Protein AF-A0A1Q7ARE3-F1 (afdb_monomer_lite)

Radius of gyration: 32.16 Å; chains: 1; bounding box: 73×58×88 Å

Secondary structure (DSSP, 8-state):
-GGGSSHHHHHHHHHHHHHHHHHHHHHTTSS-HHHHHHHHHH--GGGS-HHHHHHHHHHHT-THHHHHHHHHHHH-TTTGGGTTTT--HHHHHHHHHHHHHHHHHHHHHHHHHHHHHHHHHHHHHTTT-EEEEEETTEEEEEEETTT-SSS----PPPPPPPPPGGGS-------PPP--------------------------

Foldseek 3Di:
DCVLPDLLVLLLLLLVLQLVVLCVCCVVVNDPPVLSCLLNVCSDSVNDDSVVLVVVCVVVVASVVVVLVVSLVSSDDVNSCSGCPPHDSCVSNVSSVVVSVVVVVVVVVVVVVVVVVVLQVVLVVFVPPKDFQDDPNDTDDIDTPSPNDPDDDDDDDDDDDDDDPVPPDDDDDDDDDDDDDDDDDDDDDDDDDDDDDDDDDDDD

Sequence (204 aa):
MRDLVSDEAWLAALLTVEATLARVQADAGLIPASSADAIAGICRPERYDIAALGAAAAESGNPVIPLVVALRDAVGPAVAPDVHSGATSQDVLDSAAMLIAGRAVDALLGDLDGAIAAAAGLARTHRDTPMAGRTLLQRAVPVTFGRAGPPGPVRGRARPHRPDPAVAHRAHPDRRPGRRARHGVRRDREGGPRRDPARADRTR

Structure (mmCIF, N/CA/C/O backbone):
data_AF-A0A1Q7ARE3-F1
#
_entry.id   AF-A0A1Q7ARE3-F1
#
loop_
_atom_site.group_PDB
_atom_site.id
_atom_site.type_symbol
_atom_site.label_atom_id
_atom_site.label_alt_id
_atom_site.label_comp_id
_atom_site.label_asym_id
_atom_site.label_entity_id
_atom_site.label_seq_id
_atom_site.pdbx_PDB_ins_code
_atom_site.Cartn_x
_atom_site.Cartn_y
_atom_site.Cartn_z
_atom_site.occupancy
_atom_site.B_iso_or_equiv
_atom_site.auth_seq_id
_atom_site.auth_comp_id
_atom_site.auth_asym_id
_atom_site.auth_atom_id
_atom_site.pdbx_PDB_model_num
ATOM 1 N N . MET A 1 1 ? -1.279 -4.604 11.260 1.00 92.69 1 MET A N 1
ATOM 2 C CA . MET A 1 1 ? -1.033 -3.160 11.032 1.00 92.69 1 MET A CA 1
ATOM 3 C C . MET A 1 1 ? 0.387 -2.888 10.560 1.00 92.69 1 MET A C 1
ATOM 5 O O . MET A 1 1 ? 0.514 -2.408 9.449 1.00 92.69 1 MET A O 1
ATOM 9 N N . ARG A 1 2 ? 1.430 -3.214 11.345 1.00 94.44 2 ARG A N 1
ATOM 10 C CA . ARG A 1 2 ? 2.842 -2.970 10.974 1.00 94.44 2 ARG A CA 1
ATOM 11 C C . ARG A 1 2 ? 3.182 -3.455 9.560 1.00 94.44 2 ARG A C 1
ATOM 13 O O . ARG A 1 2 ? 3.612 -2.651 8.751 1.00 94.44 2 ARG A O 1
ATOM 20 N N . ASP A 1 3 ? 2.850 -4.702 9.244 1.00 96.44 3 ASP A N 1
ATOM 21 C CA . ASP A 1 3 ? 3.147 -5.305 7.935 1.00 96.44 3 ASP A CA 1
ATOM 22 C C . ASP A 1 3 ? 2.389 -4.656 6.763 1.00 96.44 3 ASP A C 1
ATOM 24 O O . ASP A 1 3 ? 2.803 -4.769 5.619 1.00 96.44 3 ASP A O 1
ATOM 28 N N . LEU A 1 4 ? 1.269 -3.964 7.016 1.00 96.62 4 LEU A N 1
ATOM 29 C CA . LEU A 1 4 ? 0.484 -3.302 5.960 1.00 96.62 4 LEU A CA 1
ATOM 30 C C . LEU A 1 4 ? 1.086 -1.963 5.528 1.00 96.62 4 LEU A C 1
ATOM 32 O O . LEU A 1 4 ? 0.732 -1.456 4.463 1.00 96.62 4 LEU A O 1
ATOM 36 N N . VAL A 1 5 ? 1.943 -1.395 6.375 1.00 97.38 5 VAL A N 1
ATOM 37 C CA . VAL A 1 5 ? 2.562 -0.076 6.213 1.00 97.38 5 VAL A CA 1
ATOM 38 C C . VAL A 1 5 ? 4.090 -0.154 6.294 1.00 97.38 5 VAL A C 1
ATOM 40 O O . VAL A 1 5 ? 4.733 0.878 6.468 1.00 97.38 5 VAL A O 1
ATOM 43 N N . SER A 1 6 ? 4.661 -1.361 6.222 1.00 97.50 6 SER A N 1
ATOM 44 C CA . SER A 1 6 ? 6.110 -1.567 6.240 1.00 97.50 6 SER A CA 1
ATOM 45 C C . SER A 1 6 ? 6.752 -1.086 4.942 1.00 97.50 6 SER A C 1
ATOM 47 O O . SER A 1 6 ? 6.062 -0.840 3.946 1.00 97.50 6 SER A O 1
ATOM 49 N N . ASP A 1 7 ? 8.077 -0.986 4.934 1.00 96.56 7 ASP A N 1
ATOM 50 C CA . ASP A 1 7 ? 8.827 -0.609 3.739 1.00 96.56 7 ASP A CA 1
ATOM 51 C C . ASP A 1 7 ? 8.542 -1.594 2.593 1.00 96.56 7 ASP A C 1
ATOM 53 O O . ASP A 1 7 ? 8.327 -1.177 1.456 1.00 96.56 7 ASP A O 1
ATOM 57 N N . GLU A 1 8 ? 8.439 -2.897 2.874 1.00 97.12 8 GLU A N 1
ATOM 58 C CA . GLU A 1 8 ? 8.092 -3.913 1.873 1.00 97.12 8 GLU A CA 1
ATOM 59 C C . GLU A 1 8 ? 6.698 -3.674 1.284 1.00 97.12 8 GLU A C 1
ATOM 61 O O . GLU A 1 8 ? 6.498 -3.817 0.075 1.00 97.12 8 GLU A O 1
ATOM 66 N N . ALA A 1 9 ? 5.735 -3.262 2.114 1.00 97.94 9 ALA A N 1
ATOM 67 C CA . ALA A 1 9 ? 4.398 -2.902 1.652 1.00 97.94 9 ALA A CA 1
ATOM 68 C C . ALA A 1 9 ? 4.410 -1.635 0.782 1.00 97.94 9 ALA A C 1
ATOM 70 O O . ALA A 1 9 ? 3.627 -1.547 -0.172 1.00 97.94 9 ALA A O 1
ATOM 71 N N . TRP A 1 10 ? 5.299 -0.682 1.078 1.00 98.06 10 TRP A N 1
ATOM 72 C CA . TRP A 1 10 ? 5.551 0.491 0.241 1.00 98.06 10 TRP A CA 1
ATOM 73 C C . TRP A 1 10 ? 6.168 0.117 -1.098 1.00 98.06 10 TRP A C 1
ATOM 75 O O . TRP A 1 10 ? 5.613 0.482 -2.133 1.00 98.06 10 TRP A O 1
ATOM 85 N N . LEU A 1 11 ? 7.249 -0.660 -1.105 1.00 98.25 11 LEU A N 1
ATOM 86 C CA . LEU A 1 11 ? 7.888 -1.131 -2.332 1.00 98.25 11 LEU A CA 1
ATOM 87 C C . LEU A 1 11 ? 6.895 -1.900 -3.212 1.00 98.25 11 LEU A C 1
ATOM 89 O O . LEU A 1 11 ? 6.770 -1.612 -4.401 1.00 98.25 11 LEU A O 1
ATOM 93 N N . ALA A 1 12 ? 6.126 -2.822 -2.630 1.00 98.38 12 ALA A N 1
ATOM 94 C CA . ALA A 1 12 ? 5.095 -3.558 -3.353 1.00 98.38 12 ALA A CA 1
ATOM 95 C C . ALA A 1 12 ? 4.017 -2.635 -3.942 1.00 98.38 12 ALA A C 1
ATOM 97 O O . ALA A 1 12 ? 3.583 -2.844 -5.076 1.00 98.38 12 ALA A O 1
ATOM 98 N N . ALA A 1 13 ? 3.593 -1.601 -3.209 1.00 98.69 13 ALA A N 1
ATOM 99 C CA . ALA A 1 13 ? 2.617 -0.633 -3.701 1.00 98.69 13 ALA A CA 1
ATOM 100 C C . ALA A 1 13 ? 3.179 0.224 -4.847 1.00 98.69 13 ALA A C 1
ATOM 102 O O . ALA A 1 13 ? 2.505 0.371 -5.864 1.00 98.69 13 ALA A O 1
ATOM 103 N N . LEU A 1 14 ? 4.411 0.723 -4.728 1.00 98.69 14 LEU A N 1
ATOM 104 C CA . LEU A 1 14 ? 5.090 1.489 -5.780 1.00 98.69 14 LEU A CA 1
ATOM 105 C C . LEU A 1 14 ? 5.229 0.663 -7.068 1.00 98.69 14 LEU A C 1
ATOM 107 O O . LEU A 1 14 ? 4.827 1.108 -8.141 1.00 98.69 14 LEU A O 1
ATOM 111 N N . LEU A 1 15 ? 5.704 -0.581 -6.953 1.00 98.81 15 LEU A N 1
ATOM 112 C CA . LEU A 1 15 ? 5.818 -1.517 -8.076 1.00 98.81 15 LEU A CA 1
ATOM 113 C C . LEU A 1 15 ? 4.457 -1.858 -8.698 1.00 98.81 15 LEU A C 1
ATOM 115 O O . LEU A 1 15 ? 4.344 -1.973 -9.918 1.00 98.81 15 LEU A O 1
ATOM 119 N N . THR A 1 16 ? 3.415 -1.995 -7.871 1.00 98.81 16 THR A N 1
ATOM 120 C CA . THR A 1 16 ? 2.039 -2.209 -8.345 1.00 98.81 16 THR A CA 1
ATOM 121 C C . THR A 1 16 ? 1.571 -1.036 -9.198 1.00 98.81 16 THR A C 1
ATOM 123 O O . THR A 1 16 ? 0.966 -1.254 -10.249 1.00 98.81 16 THR A O 1
ATOM 126 N N . VAL A 1 17 ? 1.855 0.198 -8.774 1.00 98.81 17 VAL A N 1
ATOM 127 C CA . VAL A 1 17 ? 1.485 1.402 -9.524 1.00 98.81 17 VAL A CA 1
ATOM 128 C C . VAL A 1 17 ? 2.232 1.464 -10.854 1.00 98.81 17 VAL A C 1
ATOM 130 O O . VAL A 1 17 ? 1.577 1.614 -11.878 1.00 98.81 17 VAL A O 1
ATOM 133 N N . GLU A 1 18 ? 3.549 1.257 -10.874 1.00 98.81 18 GLU A N 1
ATOM 134 C CA . GLU A 1 18 ? 4.350 1.252 -12.113 1.00 98.81 18 GLU A CA 1
ATOM 135 C C . GLU A 1 18 ? 3.879 0.182 -13.111 1.00 98.81 18 GLU A C 1
ATOM 137 O O . GLU A 1 18 ? 3.656 0.462 -14.290 1.00 98.81 18 GLU A O 1
ATOM 142 N N . ALA A 1 19 ? 3.635 -1.046 -12.638 1.00 98.81 19 ALA A N 1
ATOM 143 C CA . ALA A 1 19 ? 3.116 -2.121 -13.483 1.00 98.81 19 ALA A CA 1
ATOM 144 C C . ALA A 1 19 ? 1.714 -1.807 -14.028 1.00 98.81 19 ALA A C 1
ATOM 146 O O . ALA A 1 19 ? 1.398 -2.126 -15.175 1.00 98.81 19 ALA A O 1
ATOM 147 N N . THR A 1 20 ? 0.857 -1.200 -13.205 1.00 98.69 20 THR A N 1
ATOM 148 C CA . THR A 1 20 ? -0.510 -0.834 -13.601 1.00 98.69 20 THR A CA 1
ATOM 149 C C . THR A 1 20 ? -0.506 0.331 -14.581 1.00 98.69 20 THR A C 1
ATOM 151 O O . THR A 1 20 ? -1.242 0.289 -15.564 1.00 98.69 20 THR A O 1
ATOM 154 N N . LEU A 1 21 ? 0.352 1.330 -14.365 1.00 98.69 21 LEU A N 1
ATOM 155 C CA . LEU A 1 21 ? 0.547 2.453 -15.273 1.00 98.69 21 LEU A CA 1
ATOM 156 C C . LEU A 1 21 ? 0.940 1.953 -16.665 1.00 98.69 21 LEU A C 1
ATOM 158 O O . LEU A 1 21 ? 0.263 2.288 -17.634 1.00 98.69 21 LEU A O 1
ATOM 162 N N . ALA A 1 22 ? 1.956 1.091 -16.757 1.00 98.75 22 ALA A N 1
ATOM 163 C CA . ALA A 1 22 ? 2.405 0.535 -18.030 1.00 98.75 22 ALA A CA 1
ATOM 164 C C . ALA A 1 22 ? 1.286 -0.238 -18.755 1.00 98.75 22 ALA A C 1
ATOM 166 O O . ALA A 1 22 ? 1.069 -0.051 -19.951 1.00 98.75 22 ALA A O 1
ATOM 167 N N . ARG A 1 23 ? 0.514 -1.058 -18.029 1.00 98.75 23 ARG A N 1
ATOM 168 C CA . ARG A 1 23 ? -0.635 -1.792 -18.594 1.00 98.75 23 ARG A CA 1
ATOM 169 C C . ARG A 1 23 ? -1.709 -0.855 -19.142 1.00 98.75 23 ARG A C 1
ATOM 171 O O . ARG A 1 23 ? -2.110 -1.001 -20.289 1.00 98.75 23 ARG A O 1
ATOM 178 N N . VAL A 1 24 ? -2.124 0.141 -18.360 1.00 98.50 24 VAL A N 1
ATOM 179 C CA . VAL A 1 24 ? -3.146 1.114 -18.783 1.00 98.50 24 VAL A CA 1
ATOM 180 C C . VAL A 1 24 ? -2.657 1.953 -19.967 1.00 98.50 24 VAL A C 1
ATOM 182 O O . VAL A 1 24 ? -3.437 2.288 -20.856 1.00 98.50 24 VAL A O 1
ATOM 185 N N . GLN A 1 25 ? -1.365 2.274 -20.023 1.00 98.62 25 GLN A N 1
ATOM 186 C CA . GLN A 1 25 ? -0.770 2.963 -21.165 1.00 98.62 25 GLN A CA 1
ATOM 187 C C . GLN A 1 25 ? -0.754 2.099 -22.426 1.00 98.62 25 GLN A C 1
ATOM 189 O O . GLN A 1 25 ? -1.036 2.620 -23.504 1.00 98.62 25 GLN A O 1
ATOM 194 N N . ALA A 1 26 ? -0.475 0.800 -22.310 1.00 98.62 26 ALA A N 1
ATOM 195 C CA . ALA A 1 26 ? -0.585 -0.127 -23.433 1.00 98.62 26 ALA A CA 1
ATOM 196 C C . ALA A 1 26 ? -2.035 -0.274 -23.914 1.00 98.62 26 ALA A C 1
ATOM 198 O O . ALA A 1 26 ? -2.281 -0.187 -25.117 1.00 98.62 26 ALA A O 1
ATOM 199 N N . ASP A 1 27 ? -2.999 -0.391 -22.996 1.00 98.50 27 ASP A N 1
ATOM 200 C CA . ASP A 1 27 ? -4.432 -0.431 -23.325 1.00 98.50 27 ASP A CA 1
ATOM 201 C C . ASP A 1 27 ? -4.887 0.848 -24.049 1.00 98.50 27 ASP A C 1
ATOM 203 O O . ASP A 1 27 ? -5.730 0.808 -24.947 1.00 98.50 27 ASP A O 1
ATOM 207 N N . ALA A 1 28 ? -4.296 1.992 -23.694 1.00 98.31 28 ALA A N 1
ATOM 208 C CA . ALA A 1 28 ? -4.522 3.276 -24.350 1.00 98.31 28 ALA A CA 1
ATOM 209 C C . ALA A 1 28 ? -3.716 3.470 -25.655 1.00 98.31 28 ALA A C 1
ATOM 211 O O . ALA A 1 28 ? -3.861 4.505 -26.308 1.00 98.31 28 ALA A O 1
ATOM 212 N N . GLY A 1 29 ? -2.866 2.512 -26.043 1.00 98.06 29 GLY A N 1
ATOM 213 C CA . GLY A 1 29 ? -2.020 2.580 -27.239 1.00 98.06 29 GLY A CA 1
ATOM 214 C C . GLY A 1 29 ? -0.847 3.564 -27.145 1.00 98.06 29 GLY A C 1
ATOM 215 O O . GLY A 1 29 ? -0.338 3.998 -28.177 1.00 98.06 29 GLY A O 1
ATOM 216 N N . LEU A 1 30 ? -0.437 3.947 -25.931 1.00 98.25 30 LEU A N 1
ATOM 217 C CA . LEU A 1 30 ? 0.650 4.900 -25.678 1.00 98.25 30 LEU A CA 1
ATOM 218 C C . LEU A 1 30 ? 2.033 4.240 -25.652 1.00 98.25 30 LEU A C 1
ATOM 220 O O . LEU A 1 30 ? 3.007 4.871 -26.053 1.00 98.25 30 LEU A O 1
ATOM 224 N N . ILE A 1 31 ? 2.110 2.984 -25.206 1.00 98.38 31 ILE A N 1
ATOM 225 C CA . ILE A 1 31 ? 3.322 2.154 -25.254 1.00 98.38 31 ILE A CA 1
ATOM 226 C C . ILE A 1 31 ? 2.994 0.787 -25.877 1.00 98.38 31 ILE A C 1
ATOM 228 O O . ILE A 1 31 ? 1.830 0.375 -25.865 1.00 98.38 31 ILE A O 1
ATOM 232 N N . PRO A 1 32 ? 3.976 0.048 -26.417 1.00 98.50 32 PRO A N 1
ATOM 233 C CA . PRO A 1 32 ? 3.750 -1.311 -26.903 1.00 98.50 32 PRO A CA 1
ATOM 234 C C . PRO A 1 32 ? 3.284 -2.259 -25.786 1.00 98.50 32 PRO A C 1
ATOM 236 O O . PRO A 1 32 ? 3.818 -2.231 -24.677 1.00 98.50 32 PRO A O 1
ATOM 239 N N . ALA A 1 33 ? 2.367 -3.182 -26.096 1.00 98.56 33 ALA A N 1
ATOM 240 C CA . ALA A 1 33 ? 1.938 -4.220 -25.148 1.00 98.56 33 ALA A CA 1
ATOM 241 C C . ALA A 1 33 ? 3.117 -5.066 -24.630 1.00 98.56 33 ALA A C 1
ATOM 243 O O . ALA A 1 33 ? 3.197 -5.361 -23.442 1.00 98.56 33 ALA A O 1
ATOM 244 N N . SER A 1 34 ? 4.098 -5.356 -25.493 1.00 98.44 34 SER A N 1
ATOM 245 C CA . SER A 1 34 ? 5.327 -6.057 -25.104 1.00 98.44 34 SER A CA 1
ATOM 246 C C . SER A 1 34 ? 6.164 -5.289 -24.076 1.00 98.44 34 SER A C 1
ATOM 248 O O . SER A 1 34 ? 6.804 -5.910 -23.229 1.00 98.44 34 SER A O 1
ATOM 250 N N . SER A 1 35 ? 6.166 -3.952 -24.134 1.00 98.56 35 SER A N 1
ATOM 251 C CA . SER A 1 35 ? 6.837 -3.114 -23.137 1.00 98.56 35 SER A CA 1
ATOM 252 C C . SER A 1 35 ? 6.109 -3.192 -21.799 1.00 98.56 35 SER A C 1
ATOM 254 O O . SER A 1 35 ? 6.748 -3.403 -20.770 1.00 98.56 35 SER A O 1
ATOM 256 N N . ALA A 1 36 ? 4.775 -3.108 -21.804 1.00 98.69 36 ALA A N 1
ATOM 257 C CA . ALA A 1 36 ? 3.975 -3.258 -20.590 1.00 98.69 36 ALA A CA 1
ATOM 258 C C . ALA A 1 36 ? 4.158 -4.633 -19.931 1.00 98.69 36 ALA A C 1
ATOM 260 O O . ALA A 1 36 ? 4.327 -4.705 -18.713 1.00 98.69 36 ALA A O 1
ATOM 261 N N . ASP A 1 37 ? 4.192 -5.709 -20.721 1.00 98.62 37 ASP A N 1
ATOM 262 C CA . ASP A 1 37 ? 4.447 -7.065 -20.228 1.00 98.62 37 ASP A CA 1
ATOM 263 C C . ASP A 1 37 ? 5.845 -7.194 -19.610 1.00 98.62 37 ASP A C 1
ATOM 265 O O . ASP A 1 37 ? 5.996 -7.772 -18.529 1.00 98.62 37 ASP A O 1
ATOM 269 N N . ALA A 1 38 ? 6.867 -6.619 -20.253 1.00 98.56 38 ALA A N 1
ATOM 270 C CA . ALA A 1 38 ? 8.233 -6.620 -19.739 1.00 98.56 38 ALA A CA 1
ATOM 271 C C . ALA A 1 38 ? 8.345 -5.856 -18.409 1.00 98.56 38 ALA A C 1
ATOM 273 O O . ALA A 1 38 ? 8.904 -6.389 -17.449 1.00 98.56 38 ALA A O 1
ATOM 274 N N . ILE A 1 39 ? 7.765 -4.652 -18.327 1.00 98.69 39 ILE A N 1
ATOM 275 C CA . ILE A 1 39 ? 7.746 -3.821 -17.112 1.00 98.69 39 ILE A CA 1
ATOM 276 C C . ILE A 1 39 ? 7.001 -4.546 -15.987 1.00 98.69 39 ILE A C 1
ATOM 278 O O . ILE A 1 39 ? 7.539 -4.748 -14.899 1.00 98.69 39 ILE A O 1
ATOM 282 N N . ALA A 1 40 ? 5.782 -5.019 -16.247 1.00 98.50 40 ALA A N 1
ATOM 283 C CA . ALA A 1 40 ? 5.001 -5.737 -15.247 1.00 98.50 40 ALA A CA 1
ATOM 284 C C . ALA A 1 40 ? 5.685 -7.038 -14.791 1.00 98.50 40 ALA A C 1
ATOM 286 O O . ALA A 1 40 ? 5.558 -7.431 -13.631 1.00 98.50 40 ALA A O 1
ATOM 287 N N . GLY A 1 41 ? 6.427 -7.703 -15.681 1.00 98.19 41 GLY A N 1
ATOM 288 C CA . GLY A 1 41 ? 7.173 -8.921 -15.381 1.00 98.19 41 GLY A CA 1
ATOM 289 C C . GLY A 1 41 ? 8.286 -8.723 -14.350 1.00 98.19 41 GLY A C 1
ATOM 290 O O . GLY A 1 41 ? 8.523 -9.632 -13.545 1.00 98.19 41 GLY A O 1
ATOM 291 N N . ILE A 1 42 ? 8.933 -7.552 -14.346 1.00 98.12 42 ILE A N 1
ATOM 292 C CA . ILE A 1 42 ? 10.016 -7.211 -13.412 1.00 98.12 42 ILE A CA 1
ATOM 293 C C . ILE A 1 42 ? 9.536 -6.507 -12.143 1.00 98.12 42 ILE A C 1
ATOM 295 O O . ILE A 1 42 ? 10.279 -6.518 -11.168 1.00 98.12 42 ILE A O 1
ATOM 299 N N . CYS A 1 43 ? 8.309 -5.977 -12.101 1.00 98.44 43 CYS A N 1
ATOM 300 C CA . CYS A 1 43 ? 7.719 -5.348 -10.914 1.00 98.44 43 CYS A CA 1
ATOM 301 C C . CYS A 1 43 ? 7.370 -6.364 -9.809 1.00 98.44 43 CYS A C 1
ATOM 303 O O . CYS A 1 43 ? 6.204 -6.595 -9.489 1.00 98.44 43 CYS A O 1
ATOM 305 N N . ARG A 1 44 ? 8.394 -6.990 -9.224 1.00 97.12 44 ARG A N 1
ATOM 306 C CA . ARG A 1 44 ? 8.298 -7.981 -8.146 1.00 97.12 44 ARG A CA 1
ATOM 307 C C . ARG A 1 44 ? 9.198 -7.550 -6.986 1.00 97.12 44 ARG A C 1
ATOM 309 O O . ARG A 1 44 ? 10.395 -7.392 -7.233 1.00 97.12 44 ARG A O 1
ATOM 316 N N . PRO A 1 45 ? 8.674 -7.354 -5.762 1.00 96.38 45 PRO A N 1
ATOM 317 C CA . PRO A 1 45 ? 9.457 -6.840 -4.635 1.00 96.38 45 PRO A CA 1
ATOM 318 C C . PRO A 1 45 ? 10.754 -7.611 -4.378 1.00 96.38 45 PRO A C 1
ATOM 320 O O . PRO A 1 45 ? 11.781 -7.007 -4.096 1.00 96.38 45 PRO A O 1
ATOM 323 N N . GLU A 1 46 ? 10.744 -8.931 -4.573 1.00 96.44 46 GLU A N 1
ATOM 324 C CA . GLU A 1 46 ? 11.876 -9.825 -4.298 1.00 96.44 46 GLU A CA 1
ATOM 325 C C . GLU A 1 46 ? 13.074 -9.601 -5.237 1.00 96.44 46 GLU A C 1
ATOM 327 O O . GLU A 1 46 ? 14.145 -10.163 -5.022 1.00 96.44 46 GLU A O 1
ATOM 332 N N . ARG A 1 47 ? 12.903 -8.810 -6.304 1.00 96.38 47 ARG A N 1
ATOM 333 C CA . ARG A 1 47 ? 13.969 -8.460 -7.256 1.00 96.38 47 ARG A CA 1
ATOM 334 C C . ARG A 1 47 ? 14.760 -7.222 -6.846 1.00 96.38 47 ARG A C 1
ATOM 336 O O . ARG A 1 47 ? 15.750 -6.916 -7.506 1.00 96.38 47 ARG A O 1
ATOM 343 N N . TYR A 1 48 ? 14.326 -6.510 -5.810 1.00 97.38 48 TYR A N 1
ATOM 344 C CA . TYR A 1 48 ? 14.900 -5.230 -5.420 1.00 97.38 48 TYR A CA 1
ATOM 345 C C . TYR A 1 48 ? 15.418 -5.285 -3.987 1.00 97.38 48 TYR A C 1
ATOM 347 O O . TYR A 1 48 ? 14.735 -5.753 -3.079 1.00 97.38 48 TYR A O 1
ATOM 355 N N . ASP A 1 49 ? 16.628 -4.767 -3.788 1.00 96.62 49 ASP A N 1
ATOM 356 C CA . ASP A 1 49 ? 17.172 -4.551 -2.453 1.00 96.62 49 ASP A CA 1
ATOM 357 C C . ASP A 1 49 ? 16.533 -3.295 -1.854 1.00 96.62 49 ASP A C 1
ATOM 359 O O . ASP A 1 49 ? 16.828 -2.161 -2.245 1.00 96.62 49 ASP A O 1
ATOM 363 N N . ILE A 1 50 ? 15.630 -3.514 -0.902 1.00 95.94 50 ILE A N 1
ATOM 364 C CA . ILE A 1 50 ? 14.890 -2.442 -0.252 1.00 95.94 50 ILE A CA 1
ATOM 365 C C . ILE A 1 50 ? 15.786 -1.517 0.574 1.00 95.94 50 ILE A C 1
ATOM 367 O O . ILE A 1 50 ? 15.533 -0.314 0.629 1.00 95.94 50 ILE A O 1
ATOM 371 N N . ALA A 1 51 ? 16.860 -2.043 1.168 1.00 95.56 51 ALA A N 1
ATOM 372 C CA . ALA A 1 51 ? 17.788 -1.246 1.956 1.00 95.56 51 ALA A CA 1
ATOM 373 C C . ALA A 1 51 ? 18.608 -0.327 1.044 1.00 95.56 51 ALA A C 1
ATOM 375 O O . ALA A 1 51 ? 18.759 0.861 1.338 1.00 95.56 51 ALA A O 1
ATOM 376 N N . ALA A 1 52 ? 19.072 -0.846 -0.097 1.00 95.75 52 ALA A N 1
ATOM 377 C CA . ALA A 1 52 ? 19.768 -0.046 -1.102 1.00 95.75 52 ALA A CA 1
ATOM 378 C C . ALA A 1 52 ? 18.861 1.045 -1.698 1.00 95.75 52 ALA A C 1
ATOM 380 O O . ALA A 1 52 ? 19.275 2.201 -1.809 1.00 95.75 52 ALA A O 1
ATOM 381 N N . LEU A 1 53 ? 17.607 0.708 -2.022 1.00 96.31 53 LEU A N 1
ATOM 382 C CA . LEU A 1 53 ? 16.619 1.687 -2.486 1.00 96.31 53 LEU A CA 1
ATOM 383 C C . LEU A 1 53 ? 1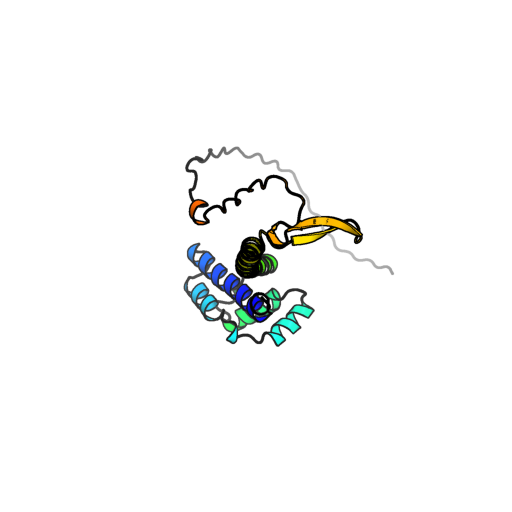6.336 2.757 -1.428 1.00 96.31 53 LEU A C 1
ATOM 385 O O . LEU A 1 53 ? 16.278 3.936 -1.766 1.00 96.31 53 LEU A O 1
ATOM 389 N N . GLY A 1 54 ? 16.199 2.369 -0.158 1.00 94.94 54 GLY A N 1
ATOM 390 C CA . GLY A 1 54 ? 15.985 3.296 0.954 1.00 94.94 54 GLY A CA 1
ATOM 391 C C . GLY A 1 54 ? 17.144 4.279 1.138 1.00 94.94 54 GLY A C 1
ATOM 392 O O . GLY A 1 54 ? 16.914 5.477 1.306 1.00 94.94 54 GLY A O 1
ATOM 393 N N . ALA A 1 55 ? 18.388 3.806 1.033 1.00 95.12 55 ALA A N 1
ATOM 394 C CA . ALA A 1 55 ? 19.568 4.667 1.090 1.00 95.12 55 ALA A CA 1
ATOM 395 C C . ALA A 1 55 ? 19.589 5.688 -0.063 1.00 95.12 55 ALA A C 1
ATOM 397 O O . ALA A 1 55 ? 19.746 6.884 0.176 1.00 95.12 55 ALA A O 1
ATOM 398 N N . ALA A 1 56 ? 19.335 5.248 -1.300 1.00 94.69 56 ALA A N 1
ATOM 399 C CA . ALA A 1 56 ? 19.275 6.138 -2.463 1.00 94.69 56 ALA A CA 1
ATOM 400 C C . ALA A 1 56 ? 18.065 7.099 -2.429 1.00 94.69 56 ALA A C 1
ATOM 402 O O . ALA A 1 56 ? 18.116 8.228 -2.931 1.00 94.69 56 ALA A O 1
ATOM 403 N N . ALA A 1 57 ? 16.959 6.680 -1.809 1.00 94.06 57 ALA A N 1
ATOM 404 C CA . ALA A 1 57 ? 15.788 7.524 -1.596 1.00 94.06 57 ALA A CA 1
ATOM 405 C C . ALA A 1 57 ? 16.095 8.687 -0.645 1.00 94.06 57 ALA A C 1
ATOM 407 O O . ALA A 1 57 ? 15.580 9.785 -0.847 1.00 94.06 57 ALA A O 1
ATOM 408 N N . ALA A 1 58 ? 16.950 8.474 0.360 1.00 92.31 58 ALA A N 1
ATOM 409 C CA . ALA A 1 58 ? 17.354 9.520 1.297 1.00 92.31 58 ALA A CA 1
ATOM 410 C C . ALA A 1 58 ? 18.150 10.644 0.612 1.00 92.31 58 ALA A C 1
ATOM 412 O O . ALA A 1 58 ? 17.988 11.809 0.966 1.00 92.31 58 ALA A O 1
ATOM 413 N N . GLU A 1 59 ? 18.960 10.315 -0.397 1.00 88.81 59 GLU A N 1
ATOM 414 C CA . GLU A 1 59 ? 19.732 11.297 -1.170 1.00 88.81 59 GLU A CA 1
ATOM 415 C C . GLU A 1 59 ? 18.846 12.152 -2.086 1.00 88.81 59 GLU A C 1
ATOM 417 O O . GLU A 1 59 ? 19.080 13.348 -2.255 1.00 88.81 59 GLU A O 1
ATOM 422 N N . SER A 1 60 ? 17.813 11.542 -2.671 1.00 86.81 60 SER A N 1
ATOM 423 C CA . SER A 1 60 ? 16.908 12.189 -3.631 1.00 86.81 60 SER A CA 1
ATOM 424 C C . SER A 1 60 ? 15.633 12.765 -3.000 1.00 86.81 60 SER A C 1
ATOM 426 O O . SER A 1 60 ? 14.878 13.475 -3.666 1.00 86.81 60 SER A O 1
ATOM 428 N N . GLY A 1 61 ? 15.371 12.463 -1.725 1.00 90.56 61 GLY A N 1
ATOM 429 C CA . GLY A 1 61 ? 14.148 12.833 -1.011 1.00 90.56 61 GLY A CA 1
ATOM 430 C C . GLY A 1 61 ? 12.884 12.126 -1.517 1.00 90.56 61 GLY A C 1
ATOM 431 O O . GLY A 1 61 ? 11.780 12.510 -1.132 1.00 90.56 61 GLY A O 1
ATOM 432 N N . ASN A 1 62 ? 13.015 11.127 -2.398 1.00 93.38 62 ASN A N 1
ATOM 433 C CA . ASN A 1 62 ? 11.890 10.434 -3.018 1.00 93.38 62 ASN A CA 1
ATOM 434 C C . ASN A 1 62 ? 12.282 9.006 -3.456 1.00 93.38 62 ASN A C 1
ATOM 436 O O . ASN A 1 62 ? 13.182 8.860 -4.282 1.00 93.38 62 ASN A O 1
ATOM 440 N N . PRO A 1 63 ? 11.583 7.949 -2.999 1.00 95.25 63 PRO A N 1
ATOM 441 C CA . PRO A 1 63 ? 11.935 6.566 -3.332 1.00 95.25 63 PRO A CA 1
ATOM 442 C C . PRO A 1 63 ? 11.651 6.165 -4.786 1.00 95.25 63 PRO A C 1
ATOM 444 O O . PRO A 1 63 ? 12.207 5.181 -5.267 1.00 95.25 63 PRO A O 1
ATOM 447 N N . VAL A 1 64 ? 10.817 6.911 -5.513 1.00 97.81 64 VAL A N 1
ATOM 448 C CA . VAL A 1 64 ? 10.459 6.601 -6.905 1.00 97.81 64 VAL A CA 1
ATOM 449 C C . VAL A 1 64 ? 11.630 6.849 -7.849 1.00 97.81 64 VAL A C 1
ATOM 451 O O . VAL A 1 64 ? 11.807 6.101 -8.800 1.00 97.81 64 VAL A O 1
ATOM 454 N N . ILE A 1 65 ? 12.469 7.854 -7.586 1.00 96.88 65 ILE A N 1
ATOM 455 C CA . ILE A 1 65 ? 13.617 8.172 -8.448 1.00 96.88 65 ILE A CA 1
ATOM 456 C C . ILE A 1 65 ? 14.590 6.982 -8.560 1.00 96.88 65 ILE A C 1
ATOM 458 O O . ILE A 1 65 ? 14.803 6.507 -9.679 1.00 96.88 65 ILE A O 1
ATOM 462 N N . PRO A 1 66 ? 15.158 6.450 -7.457 1.00 97.38 66 PRO A N 1
ATOM 463 C CA . PRO A 1 66 ? 16.040 5.288 -7.537 1.00 97.38 66 PRO A CA 1
ATOM 464 C C . PRO A 1 66 ? 15.306 4.021 -7.992 1.00 97.38 66 PRO A C 1
ATOM 466 O O . PRO A 1 66 ? 15.897 3.193 -8.684 1.00 97.38 66 PRO A O 1
ATOM 469 N N . LEU A 1 67 ? 14.011 3.883 -7.680 1.00 98.25 67 LEU A N 1
ATOM 470 C CA . LEU A 1 67 ? 13.206 2.769 -8.174 1.00 98.25 67 LEU A CA 1
ATOM 471 C C . LEU A 1 67 ? 13.103 2.777 -9.706 1.00 98.25 67 LEU A C 1
ATOM 473 O O . LEU A 1 67 ? 13.342 1.753 -10.334 1.00 98.25 67 LEU A O 1
ATOM 477 N N . VAL A 1 68 ? 12.802 3.922 -10.323 1.00 98.00 68 VAL A N 1
ATOM 478 C CA . VAL A 1 68 ? 12.690 4.057 -11.785 1.00 98.00 68 VAL A CA 1
ATOM 479 C C . VAL A 1 68 ? 14.020 3.773 -12.477 1.00 98.00 68 VAL A C 1
ATOM 481 O O . VAL A 1 68 ? 14.028 3.145 -13.536 1.00 98.00 68 VAL A O 1
ATOM 484 N N . VAL A 1 69 ? 15.146 4.177 -11.879 1.00 97.69 69 VAL A N 1
ATOM 485 C CA . VAL A 1 69 ? 16.482 3.794 -12.369 1.00 97.69 69 VAL A CA 1
ATOM 486 C C . VAL A 1 69 ? 16.629 2.270 -12.362 1.00 97.69 69 VAL A C 1
ATOM 488 O O . VAL A 1 69 ? 16.896 1.682 -13.409 1.00 97.69 69 VAL A O 1
ATOM 491 N N . ALA A 1 70 ? 16.338 1.615 -11.235 1.00 97.94 70 ALA A N 1
ATOM 492 C CA . ALA A 1 70 ? 16.417 0.159 -11.123 1.00 97.94 70 ALA A CA 1
ATOM 493 C C . ALA A 1 70 ? 15.462 -0.576 -12.087 1.00 97.94 70 ALA A C 1
ATOM 495 O O . ALA A 1 70 ? 15.808 -1.626 -12.630 1.00 97.94 70 ALA A O 1
ATOM 496 N N . LEU A 1 71 ? 14.262 -0.035 -12.328 1.00 98.50 71 LEU A N 1
ATOM 497 C CA . LEU A 1 71 ? 13.303 -0.575 -13.294 1.00 98.50 71 LEU A CA 1
ATOM 498 C C . LEU A 1 71 ? 13.848 -0.494 -14.726 1.00 98.50 71 LEU A C 1
ATOM 500 O O . LEU A 1 71 ? 13.800 -1.491 -15.446 1.00 98.50 71 LEU A O 1
ATOM 504 N N . ARG A 1 72 ? 14.393 0.662 -15.128 1.00 98.50 72 ARG A N 1
ATOM 505 C CA . ARG A 1 72 ? 14.981 0.883 -16.462 1.00 98.50 72 ARG A CA 1
ATOM 506 C C . ARG A 1 72 ? 16.160 -0.041 -16.731 1.00 98.50 72 ARG A C 1
ATOM 508 O O . ARG A 1 72 ? 16.221 -0.641 -17.804 1.00 98.50 72 ARG A O 1
ATOM 515 N N . ASP A 1 73 ? 17.037 -0.200 -15.747 1.00 97.88 73 ASP A N 1
ATOM 516 C CA . ASP A 1 73 ? 18.174 -1.112 -15.842 1.00 97.88 73 ASP A CA 1
ATOM 517 C C . ASP A 1 73 ? 17.707 -2.568 -15.991 1.00 97.88 73 ASP A C 1
ATOM 519 O O . ASP A 1 73 ? 18.249 -3.319 -16.803 1.00 97.88 73 ASP A O 1
ATOM 523 N N . ALA A 1 74 ? 16.651 -2.962 -15.270 1.00 97.56 74 ALA A N 1
ATOM 524 C CA . ALA A 1 74 ? 16.118 -4.322 -15.302 1.00 97.56 74 ALA A CA 1
ATOM 525 C C . ALA A 1 74 ? 15.405 -4.693 -16.616 1.00 97.56 74 ALA A C 1
ATOM 527 O O . ALA A 1 74 ? 15.473 -5.855 -17.021 1.00 97.56 74 ALA A O 1
ATOM 528 N N . VAL A 1 75 ? 14.707 -3.756 -17.271 1.00 97.88 75 VAL A N 1
ATOM 529 C CA . VAL A 1 75 ? 14.016 -4.017 -18.555 1.00 97.88 75 VAL A CA 1
ATOM 530 C C . VAL A 1 75 ? 14.932 -3.885 -19.775 1.00 97.88 75 VAL A C 1
ATOM 532 O O . VAL A 1 75 ? 14.623 -4.416 -20.843 1.00 97.88 75 VAL A O 1
ATOM 535 N N . GLY A 1 76 ? 16.060 -3.190 -19.630 1.00 97.50 76 GLY A N 1
ATOM 536 C CA . GLY A 1 76 ? 17.010 -2.945 -20.706 1.00 97.50 76 GLY A CA 1
ATOM 537 C C . GLY A 1 76 ? 16.613 -1.799 -21.652 1.00 97.50 76 GLY A C 1
ATOM 538 O O . GLY A 1 76 ? 15.494 -1.279 -21.622 1.00 97.50 76 GLY A O 1
ATOM 539 N N . PRO A 1 77 ? 17.535 -1.388 -22.540 1.00 97.44 77 PRO A N 1
ATOM 540 C CA . PRO A 1 77 ? 17.458 -0.111 -23.253 1.00 97.44 77 PRO A CA 1
ATOM 541 C C . PRO A 1 77 ? 16.292 -0.001 -24.242 1.00 97.44 77 PRO A C 1
ATOM 543 O O . PRO A 1 77 ? 15.853 1.106 -24.533 1.00 97.44 77 PRO A O 1
ATOM 546 N N . ALA A 1 78 ? 15.784 -1.125 -24.755 1.00 97.50 78 ALA A N 1
ATOM 547 C CA . ALA A 1 78 ? 14.665 -1.128 -25.696 1.00 97.50 78 ALA A CA 1
ATOM 548 C C . ALA A 1 78 ? 13.329 -0.739 -25.038 1.00 97.50 78 ALA A C 1
ATOM 550 O O . ALA A 1 78 ? 12.470 -0.181 -25.710 1.00 97.50 78 ALA A O 1
ATOM 551 N N . VAL A 1 79 ? 13.167 -1.028 -23.742 1.00 98.38 79 VAL A N 1
ATOM 552 C CA . VAL A 1 79 ? 11.922 -0.812 -22.980 1.00 98.38 79 VAL A CA 1
ATOM 553 C C . VAL A 1 79 ? 12.074 0.322 -21.960 1.00 98.38 79 VAL A C 1
ATOM 555 O O . VAL A 1 79 ? 11.089 0.930 -21.557 1.00 98.38 79 VAL A O 1
ATOM 558 N N . ALA A 1 80 ? 13.302 0.666 -21.562 1.00 98.44 80 ALA A N 1
ATOM 559 C CA . ALA A 1 80 ? 13.583 1.723 -20.590 1.00 98.44 80 ALA A CA 1
ATOM 560 C C . ALA A 1 80 ? 12.882 3.081 -20.853 1.00 98.44 80 ALA A C 1
ATOM 562 O O . ALA A 1 80 ? 12.480 3.714 -19.871 1.00 98.44 80 ALA A O 1
ATOM 563 N N . PRO A 1 81 ? 12.690 3.550 -22.107 1.00 98.25 81 PRO A N 1
ATOM 564 C CA . PRO A 1 81 ? 11.937 4.780 -22.378 1.00 98.25 81 PRO A CA 1
ATOM 565 C C . PRO A 1 81 ? 10.454 4.711 -21.988 1.00 98.25 81 PRO A C 1
ATOM 567 O O . PRO A 1 81 ? 9.865 5.744 -21.678 1.00 98.25 81 PRO A O 1
ATOM 570 N N . ASP A 1 82 ? 9.869 3.511 -21.980 1.00 98.50 82 ASP A N 1
ATOM 571 C CA . ASP A 1 82 ? 8.461 3.287 -21.640 1.00 98.50 82 ASP A CA 1
ATOM 572 C C . ASP A 1 82 ? 8.242 3.197 -20.119 1.00 98.50 82 ASP A C 1
ATOM 574 O O . ASP A 1 82 ? 7.128 3.390 -19.633 1.00 98.50 82 ASP A O 1
ATOM 578 N N . VAL A 1 83 ? 9.304 2.952 -19.341 1.00 98.50 83 VAL A N 1
ATOM 579 C CA . VAL A 1 83 ? 9.250 2.943 -17.870 1.00 98.50 83 VAL A CA 1
ATOM 580 C C . VAL A 1 83 ? 8.974 4.348 -17.345 1.00 98.50 83 VAL A C 1
ATOM 582 O O . VAL A 1 83 ? 9.715 5.292 -17.658 1.00 98.50 83 VAL A O 1
ATOM 585 N N . HIS A 1 84 ? 7.962 4.458 -16.476 1.00 98.19 84 HIS A N 1
ATOM 586 C CA . HIS A 1 84 ? 7.544 5.712 -15.846 1.00 98.19 84 HIS A CA 1
ATOM 587 C C . HIS A 1 84 ? 7.175 6.800 -16.874 1.00 98.19 84 HIS A C 1
ATOM 589 O O . HIS A 1 84 ? 7.306 7.999 -16.622 1.00 98.19 84 HIS A O 1
ATOM 595 N N . SER A 1 85 ? 6.764 6.397 -18.082 1.00 97.12 85 SER A N 1
ATOM 596 C CA . SER A 1 85 ? 6.454 7.332 -19.161 1.00 97.12 85 SER A CA 1
ATOM 597 C C . SER A 1 85 ? 5.277 8.225 -18.768 1.00 97.12 85 SER A C 1
ATOM 599 O O . SER A 1 85 ? 4.247 7.741 -18.313 1.00 97.12 85 SER A O 1
ATOM 601 N N . GLY A 1 86 ? 5.422 9.542 -18.911 1.00 95.50 86 GLY A N 1
ATOM 602 C CA . GLY A 1 86 ? 4.342 10.505 -18.666 1.00 95.50 86 GLY A CA 1
ATOM 603 C C . GLY A 1 86 ? 3.877 10.659 -17.211 1.00 95.50 86 GLY A C 1
ATOM 604 O O . GLY A 1 86 ? 2.950 11.432 -16.981 1.00 95.50 86 GLY A O 1
ATOM 605 N N . ALA A 1 87 ? 4.502 9.973 -16.252 1.00 97.38 87 ALA A N 1
ATOM 606 C CA . ALA A 1 87 ? 4.242 10.141 -14.826 1.00 97.38 87 ALA A CA 1
ATOM 607 C C . ALA A 1 87 ? 5.322 11.000 -14.163 1.00 97.38 87 ALA A C 1
ATOM 609 O O . ALA A 1 87 ? 6.456 11.109 -14.636 1.00 97.38 87 ALA A O 1
ATOM 610 N N . THR A 1 88 ? 4.950 11.619 -13.050 1.00 98.00 88 THR A N 1
ATOM 611 C CA . THR A 1 88 ? 5.881 12.210 -12.094 1.00 98.00 88 THR A CA 1
ATOM 612 C C . THR A 1 88 ? 6.073 11.265 -10.912 1.00 98.00 88 THR A C 1
ATOM 614 O O . THR A 1 88 ? 5.247 10.394 -10.628 1.00 98.00 88 THR A O 1
ATOM 617 N N . SER A 1 89 ? 7.146 11.473 -10.152 1.00 97.06 89 SER A N 1
ATOM 618 C CA . SER A 1 89 ? 7.394 10.696 -8.940 1.00 97.06 89 SER A CA 1
ATOM 619 C C . SER A 1 89 ? 6.293 10.855 -7.881 1.00 97.06 89 SER A C 1
ATOM 621 O O . SER A 1 89 ? 6.072 9.936 -7.095 1.00 97.06 89 SER A O 1
ATOM 623 N N . GLN A 1 90 ? 5.575 11.984 -7.865 1.00 97.25 90 GLN A N 1
ATOM 624 C CA . GLN A 1 90 ? 4.447 12.205 -6.956 1.00 97.25 90 GLN A CA 1
ATOM 625 C C . GLN A 1 90 ? 3.223 11.378 -7.348 1.00 97.25 90 GLN A C 1
ATOM 627 O O . GLN A 1 90 ? 2.595 10.800 -6.467 1.00 97.25 90 GLN A O 1
ATOM 632 N N . ASP A 1 91 ? 2.932 11.240 -8.646 1.00 98.19 91 ASP A N 1
ATOM 633 C CA . ASP A 1 91 ? 1.796 10.433 -9.115 1.00 98.19 91 ASP A CA 1
ATOM 634 C C . ASP A 1 91 ? 1.908 8.985 -8.622 1.00 98.19 91 ASP A C 1
ATOM 636 O O . ASP A 1 91 ? 0.932 8.388 -8.162 1.00 98.19 91 ASP A O 1
ATOM 640 N N . VAL A 1 92 ? 3.124 8.433 -8.668 1.00 98.44 92 VAL A N 1
ATOM 641 C CA . VAL A 1 92 ? 3.405 7.061 -8.232 1.00 98.44 92 VAL A CA 1
ATOM 642 C C . VAL A 1 92 ? 3.374 6.943 -6.712 1.00 98.44 92 VAL A C 1
ATOM 644 O O . VAL A 1 92 ? 2.740 6.029 -6.179 1.00 98.44 92 VAL A O 1
ATOM 647 N N . LEU A 1 93 ? 4.020 7.876 -6.009 1.00 98.06 93 LEU A N 1
ATOM 648 C CA . LEU A 1 93 ? 4.097 7.858 -4.552 1.00 98.06 93 LEU A CA 1
ATOM 649 C C . LEU A 1 93 ? 2.718 8.025 -3.901 1.00 98.06 93 LEU A C 1
ATOM 651 O O . LEU A 1 93 ? 2.361 7.234 -3.029 1.00 98.06 93 LEU A O 1
ATOM 655 N N . ASP A 1 94 ? 1.921 8.994 -4.349 1.00 98.38 94 ASP A N 1
ATOM 656 C CA . ASP A 1 94 ? 0.596 9.267 -3.786 1.00 98.38 94 ASP A CA 1
ATOM 657 C C . ASP A 1 94 ? -0.391 8.140 -4.117 1.00 98.38 94 ASP A C 1
ATOM 659 O O . ASP A 1 94 ? -1.179 7.725 -3.262 1.00 98.38 94 ASP A O 1
ATOM 663 N N . SER A 1 95 ? -0.308 7.565 -5.320 1.00 98.69 95 SER A N 1
ATOM 664 C CA . SER A 1 95 ? -1.106 6.386 -5.675 1.00 98.69 95 SER A CA 1
ATOM 665 C C . SER A 1 95 ? -0.755 5.186 -4.791 1.00 98.69 95 SER A C 1
ATOM 667 O O . SER A 1 95 ? -1.650 4.511 -4.277 1.00 98.69 95 SER A O 1
ATOM 669 N N . ALA A 1 96 ? 0.535 4.940 -4.541 1.00 98.50 96 ALA A N 1
ATOM 670 C CA . ALA A 1 96 ? 0.980 3.893 -3.626 1.00 98.50 96 ALA A CA 1
ATOM 671 C C . ALA A 1 96 ? 0.512 4.161 -2.185 1.00 98.50 96 ALA A C 1
ATOM 673 O O . ALA A 1 96 ? 0.031 3.241 -1.515 1.00 98.50 96 ALA A O 1
ATOM 674 N N . ALA A 1 97 ? 0.557 5.420 -1.739 1.00 98.50 97 ALA A N 1
ATOM 675 C CA . ALA A 1 97 ? 0.045 5.838 -0.439 1.00 98.50 97 ALA A CA 1
ATOM 676 C C . ALA A 1 97 ? -1.450 5.522 -0.293 1.00 98.50 97 ALA A C 1
ATOM 678 O O . ALA A 1 97 ? -1.870 5.021 0.749 1.00 98.50 97 ALA A O 1
ATOM 679 N N . MET A 1 98 ? -2.257 5.746 -1.335 1.00 98.69 98 MET A N 1
ATOM 680 C CA . MET A 1 98 ? -3.688 5.417 -1.316 1.00 98.69 98 MET A CA 1
ATOM 681 C C . MET A 1 98 ? -3.950 3.910 -1.281 1.00 98.69 98 MET A C 1
ATOM 683 O O . MET A 1 98 ? -4.855 3.471 -0.569 1.00 98.69 98 MET A O 1
ATOM 687 N N . LEU A 1 99 ? -3.138 3.100 -1.968 1.00 98.62 99 LEU A N 1
ATOM 688 C CA . LEU A 1 99 ? -3.224 1.638 -1.869 1.00 98.62 99 LEU A CA 1
ATOM 689 C C . LEU A 1 99 ? -2.929 1.149 -0.442 1.00 98.62 99 LEU A C 1
ATOM 691 O O . LEU A 1 99 ? -3.629 0.277 0.074 1.00 98.62 99 LEU A O 1
ATOM 695 N N . ILE A 1 100 ? -1.914 1.717 0.209 1.00 98.56 100 ILE A N 1
ATOM 696 C CA . ILE A 1 100 ? -1.550 1.395 1.596 1.00 98.56 100 ILE A CA 1
ATOM 697 C C . ILE A 1 100 ? -2.632 1.863 2.564 1.00 98.56 100 ILE A C 1
ATOM 699 O O . ILE A 1 100 ? -3.078 1.085 3.409 1.00 98.56 100 ILE A O 1
ATOM 703 N N . ALA A 1 101 ? -3.093 3.106 2.416 1.00 98.38 101 ALA A N 1
ATOM 704 C CA . ALA A 1 101 ? -4.136 3.684 3.251 1.00 98.38 101 ALA A CA 1
ATOM 705 C C . ALA A 1 101 ? -5.430 2.867 3.173 1.00 98.38 101 ALA A C 1
ATOM 707 O O . ALA A 1 101 ? -6.010 2.568 4.212 1.00 98.38 101 ALA A O 1
ATOM 708 N N . GLY A 1 102 ? -5.843 2.437 1.975 1.00 98.44 102 GLY A N 1
ATOM 709 C CA . GLY A 1 102 ? -7.005 1.564 1.795 1.00 98.44 102 GLY A CA 1
ATOM 710 C C . GLY A 1 102 ? -6.887 0.268 2.600 1.00 98.44 102 GLY A C 1
ATOM 711 O O . GLY A 1 102 ? -7.753 -0.026 3.423 1.00 98.44 102 GLY A O 1
ATOM 712 N N . ARG A 1 103 ? -5.766 -0.454 2.454 1.00 98.12 103 ARG A N 1
ATOM 713 C CA . ARG A 1 103 ? -5.509 -1.697 3.207 1.00 98.12 103 ARG A CA 1
ATOM 714 C C . ARG A 1 103 ? -5.469 -1.475 4.721 1.00 98.12 103 ARG A C 1
ATOM 716 O O . ARG A 1 103 ? -6.006 -2.282 5.477 1.00 98.12 103 ARG A O 1
ATOM 723 N N . ALA A 1 104 ? -4.831 -0.396 5.172 1.00 98.00 104 ALA A N 1
ATOM 724 C CA . ALA A 1 104 ? -4.733 -0.066 6.590 1.00 98.00 104 ALA A CA 1
ATOM 725 C C . ALA A 1 104 ? -6.102 0.289 7.189 1.00 98.00 104 ALA A C 1
ATOM 727 O O . ALA A 1 104 ? -6.435 -0.178 8.278 1.00 98.00 104 ALA A O 1
ATOM 728 N N . VAL A 1 105 ? -6.916 1.069 6.472 1.00 98.31 105 VAL A N 1
ATOM 729 C CA . VAL A 1 105 ? -8.278 1.426 6.888 1.00 98.31 105 VAL A CA 1
ATOM 730 C C . VAL A 1 105 ? -9.156 0.186 6.998 1.00 98.31 105 VAL A C 1
ATOM 732 O O . VAL A 1 105 ? -9.856 0.044 7.997 1.00 98.31 105 VAL A O 1
ATOM 735 N N . ASP A 1 106 ? -9.101 -0.730 6.033 1.00 98.06 106 ASP A N 1
ATOM 736 C CA . ASP A 1 106 ? -9.906 -1.953 6.092 1.00 98.06 106 ASP A CA 1
ATOM 737 C C . ASP A 1 106 ? -9.535 -2.826 7.303 1.00 98.06 106 ASP A C 1
ATOM 739 O O . ASP A 1 106 ? -10.423 -3.323 7.997 1.00 98.06 106 ASP A O 1
ATOM 743 N N . ALA A 1 107 ? -8.243 -2.934 7.637 1.00 97.75 107 ALA A N 1
ATOM 744 C CA . ALA A 1 107 ? -7.803 -3.625 8.850 1.00 97.75 107 ALA A CA 1
ATOM 745 C C . ALA A 1 107 ? -8.288 -2.928 10.136 1.00 97.75 107 ALA A C 1
ATOM 747 O O . ALA A 1 107 ? -8.808 -3.589 11.035 1.00 97.75 107 ALA A O 1
ATOM 748 N N . LEU A 1 108 ? -8.183 -1.595 10.212 1.00 98.06 108 LEU A N 1
ATOM 749 C CA . LEU A 1 108 ? -8.670 -0.818 11.361 1.00 98.06 108 LEU A CA 1
ATOM 750 C C . LEU A 1 108 ? -10.181 -0.956 11.558 1.00 98.06 108 LEU A C 1
ATOM 752 O O . LEU A 1 108 ? -10.648 -1.025 12.692 1.00 98.06 108 LEU A O 1
ATOM 756 N N . LEU A 1 109 ? -10.956 -0.986 10.473 1.00 98.12 109 LEU A N 1
ATOM 757 C CA . LEU A 1 109 ? -12.401 -1.183 10.549 1.00 98.12 109 LEU A CA 1
ATOM 758 C C . LEU A 1 109 ? -12.748 -2.566 11.110 1.00 98.12 109 LEU A C 1
ATOM 760 O O . LEU A 1 109 ? -13.648 -2.660 11.941 1.00 98.12 109 LEU A O 1
ATOM 764 N N . GLY A 1 110 ? -11.998 -3.607 10.735 1.00 97.81 110 GLY A N 1
ATOM 765 C CA . GLY A 1 110 ? -12.139 -4.940 11.325 1.00 97.81 110 GLY A CA 1
ATOM 766 C C . GLY A 1 110 ? -11.880 -4.952 12.836 1.00 97.81 110 GLY A C 1
ATOM 767 O O . GLY A 1 110 ? -12.690 -5.482 13.601 1.00 97.81 110 GLY A O 1
ATOM 768 N N . ASP A 1 111 ? -10.798 -4.308 13.284 1.00 98.00 111 ASP A N 1
ATOM 769 C CA . ASP A 1 111 ? -10.474 -4.185 14.712 1.00 98.00 111 ASP A CA 1
ATOM 770 C C . ASP A 1 111 ? -11.561 -3.411 15.478 1.00 98.00 111 ASP A C 1
ATOM 772 O O . ASP A 1 111 ? -11.969 -3.803 16.577 1.00 98.00 111 ASP A O 1
ATOM 776 N N . LEU A 1 112 ? -12.074 -2.326 14.887 1.00 98.50 112 LEU A N 1
ATOM 777 C CA . LEU A 1 112 ? -13.159 -1.529 15.460 1.00 98.50 112 LEU A CA 1
ATOM 778 C C . LEU A 1 112 ? -14.456 -2.329 15.579 1.00 98.50 112 LEU A C 1
ATOM 780 O O . LEU A 1 112 ? -15.106 -2.264 16.622 1.00 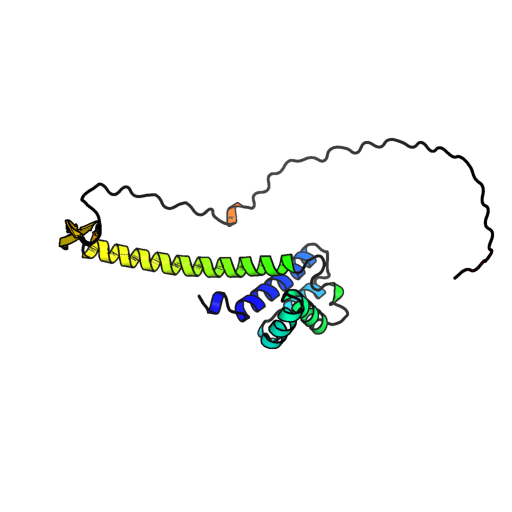98.50 112 LEU A O 1
ATOM 784 N N . ASP A 1 113 ? -14.825 -3.104 14.562 1.00 98.31 113 ASP A N 1
ATOM 785 C CA . ASP A 1 113 ? -15.999 -3.976 14.618 1.00 98.31 113 ASP A CA 1
ATOM 786 C C . ASP A 1 113 ? -15.864 -5.019 15.739 1.00 98.31 113 ASP A C 1
ATOM 788 O O . ASP A 1 113 ? -16.812 -5.233 16.504 1.00 98.31 113 ASP A O 1
ATOM 792 N N . GLY A 1 114 ? -14.673 -5.602 15.910 1.00 97.94 114 GLY A N 1
ATOM 793 C CA . GLY A 1 114 ? -14.366 -6.511 17.017 1.00 97.94 114 GLY A CA 1
ATOM 794 C C . GLY A 1 114 ? -14.497 -5.842 18.389 1.00 97.94 114 GLY A C 1
ATOM 795 O O . GLY A 1 114 ? -15.171 -6.365 19.283 1.00 97.94 114 GLY A O 1
ATOM 796 N N . ALA A 1 115 ? -13.922 -4.649 18.552 1.00 98.25 115 ALA A N 1
ATOM 797 C CA . ALA A 1 115 ? -14.012 -3.877 19.789 1.00 98.25 115 ALA A CA 1
ATOM 798 C C . ALA A 1 115 ? -15.460 -3.477 20.119 1.00 98.25 115 ALA A C 1
ATOM 800 O O . ALA A 1 115 ? -15.895 -3.603 21.266 1.00 98.25 115 ALA A O 1
ATOM 801 N N . ILE A 1 116 ? -16.235 -3.051 19.116 1.00 97.81 116 ILE A N 1
ATOM 802 C CA . ILE A 1 116 ? -17.661 -2.731 19.257 1.00 97.81 116 ILE A CA 1
ATOM 803 C C . ILE A 1 116 ? -18.440 -3.971 19.692 1.00 97.81 116 ILE A C 1
ATOM 805 O O . ILE A 1 116 ? -19.256 -3.885 20.611 1.00 97.81 116 ILE A O 1
ATOM 809 N N . ALA A 1 117 ? -18.196 -5.125 19.070 1.00 97.62 117 ALA A N 1
ATOM 810 C CA . ALA A 1 117 ? -18.870 -6.369 19.423 1.00 97.62 117 ALA A CA 1
ATOM 811 C C . ALA A 1 117 ? -18.571 -6.785 20.873 1.00 97.62 117 ALA A C 1
ATOM 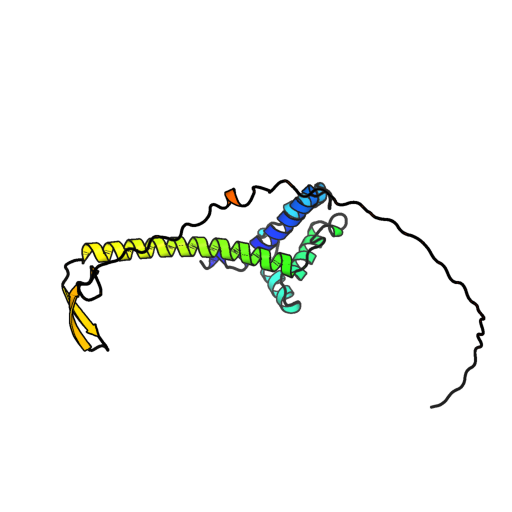813 O O . ALA A 1 117 ? -19.501 -7.120 21.615 1.00 97.62 117 ALA A O 1
ATOM 814 N N . ALA A 1 118 ? -17.307 -6.697 21.297 1.00 97.75 118 ALA A N 1
ATOM 815 C CA . ALA A 1 118 ? -16.880 -6.996 22.662 1.00 97.75 118 ALA A CA 1
ATOM 816 C C . ALA A 1 118 ? -17.493 -6.026 23.685 1.00 97.75 118 ALA A C 1
ATOM 818 O O . ALA A 1 118 ? -18.093 -6.463 24.670 1.00 97.75 118 ALA A O 1
ATOM 819 N N . ALA A 1 119 ? -17.428 -4.716 23.428 1.00 96.31 119 ALA A N 1
ATOM 820 C CA . ALA A 1 119 ? -18.024 -3.695 24.287 1.00 96.31 119 ALA A CA 1
ATOM 821 C C . ALA A 1 119 ? -19.548 -3.856 24.389 1.00 96.31 119 ALA A C 1
ATOM 823 O O . ALA A 1 119 ? -20.111 -3.788 25.481 1.00 96.31 119 ALA A O 1
ATOM 824 N N . ALA A 1 120 ? -20.227 -4.141 23.275 1.00 95.88 120 ALA A N 1
ATOM 825 C CA . ALA A 1 120 ? -21.657 -4.425 23.267 1.00 95.88 120 ALA A CA 1
ATOM 826 C C . ALA A 1 120 ? -21.991 -5.718 24.034 1.00 95.88 120 ALA A C 1
ATOM 828 O O . ALA A 1 120 ? -23.035 -5.794 24.682 1.00 95.88 120 ALA A O 1
ATOM 829 N N . GLY A 1 121 ? -21.115 -6.725 23.979 1.00 96.44 121 GLY A N 1
ATOM 830 C CA . GLY A 1 121 ? -21.194 -7.934 24.799 1.00 96.44 121 GLY A CA 1
ATOM 831 C C . GLY A 1 121 ? -21.141 -7.611 26.290 1.00 96.44 121 GLY A C 1
ATOM 832 O O . GLY A 1 121 ? -22.083 -7.933 27.010 1.00 96.44 121 GLY A O 1
ATOM 833 N N . LEU A 1 122 ? -20.106 -6.892 26.731 1.00 96.25 122 LEU A N 1
ATOM 834 C CA . LEU A 1 122 ? -19.959 -6.439 28.118 1.00 96.25 122 LEU A CA 1
ATOM 835 C C . LEU A 1 122 ? -21.153 -5.594 28.577 1.00 96.25 122 LEU A C 1
ATOM 837 O O . LEU A 1 122 ? -21.667 -5.801 29.676 1.00 96.25 122 LEU A O 1
ATOM 841 N N . ALA A 1 123 ? -21.639 -4.693 27.723 1.00 95.38 123 ALA A N 1
ATOM 842 C CA . ALA A 1 123 ? -22.801 -3.864 28.017 1.00 95.38 123 ALA A CA 1
ATOM 843 C C . ALA A 1 123 ? -24.076 -4.690 28.245 1.00 95.38 123 ALA A C 1
ATOM 845 O O . ALA A 1 123 ? -24.871 -4.373 29.130 1.00 95.38 123 ALA A O 1
ATOM 846 N N . ARG A 1 124 ? -24.274 -5.771 27.477 1.00 95.62 124 ARG A N 1
ATOM 847 C CA . ARG A 1 124 ? -25.392 -6.704 27.681 1.00 95.62 124 ARG A CA 1
ATOM 848 C C . ARG A 1 124 ? -25.218 -7.530 28.953 1.00 95.62 124 ARG A C 1
ATOM 850 O O . ARG A 1 124 ? -26.165 -7.598 29.729 1.00 95.62 124 ARG A O 1
ATOM 857 N N . THR A 1 125 ? -24.039 -8.111 29.174 1.00 97.31 125 THR A N 1
ATOM 858 C CA . THR A 1 125 ? -23.737 -8.952 30.348 1.00 97.31 125 THR A CA 1
ATOM 859 C C . THR A 1 125 ? -23.908 -8.189 31.656 1.00 97.31 125 THR A C 1
ATOM 861 O O . THR A 1 125 ? -24.484 -8.701 32.609 1.00 97.31 125 THR A O 1
ATOM 864 N N . HIS A 1 126 ? -23.453 -6.940 31.694 1.00 95.69 126 HIS A N 1
ATOM 865 C CA . HIS A 1 126 ? -23.446 -6.111 32.897 1.00 95.69 126 HIS A CA 1
ATOM 866 C C . HIS A 1 126 ? -24.536 -5.036 32.894 1.00 95.69 126 HIS A C 1
ATOM 868 O O . HIS A 1 126 ? -24.394 -3.995 33.546 1.00 95.69 126 HIS A O 1
ATOM 874 N N . ARG A 1 127 ? -25.631 -5.276 32.162 1.00 94.75 127 ARG A N 1
ATOM 875 C CA . ARG A 1 127 ? -26.770 -4.353 32.052 1.00 94.75 127 ARG A CA 1
ATOM 876 C C . ARG A 1 127 ? -27.273 -3.894 33.419 1.00 94.75 127 ARG A C 1
ATOM 878 O O . ARG A 1 127 ? -27.523 -2.702 33.592 1.00 94.75 127 ARG A O 1
ATOM 885 N N . ASP A 1 128 ? -27.353 -4.830 34.360 1.00 94.06 128 ASP A N 1
ATOM 886 C CA . ASP A 1 128 ? -27.925 -4.629 35.692 1.00 94.06 128 ASP A CA 1
ATOM 887 C C . ASP A 1 128 ? -26.870 -4.719 36.808 1.00 94.06 128 ASP A C 1
ATOM 889 O O . ASP A 1 128 ? -27.210 -4.755 37.986 1.00 94.06 128 ASP A O 1
ATOM 893 N N . THR A 1 129 ? -25.573 -4.740 36.467 1.00 95.50 129 THR A N 1
ATOM 894 C CA . THR A 1 129 ? -24.495 -4.731 37.468 1.00 95.50 129 THR A CA 1
ATOM 895 C C . THR A 1 129 ? -24.347 -3.320 38.051 1.00 95.50 129 THR A C 1
ATOM 897 O O . THR A 1 129 ? -23.923 -2.418 37.316 1.00 95.50 129 THR A O 1
ATOM 900 N N . PRO A 1 130 ? -24.673 -3.090 39.340 1.00 94.44 130 PRO A N 1
ATOM 901 C CA . PRO A 1 130 ? -24.589 -1.765 39.941 1.00 94.44 130 PRO A CA 1
ATOM 902 C C . PRO A 1 130 ? -23.130 -1.32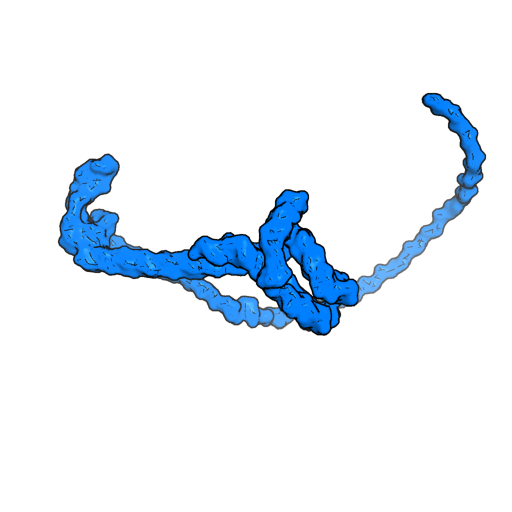5 40.107 1.00 94.44 130 PRO A C 1
ATOM 904 O O . PRO A 1 130 ? -22.259 -2.115 40.466 1.00 94.44 130 PRO A O 1
ATOM 907 N N . MET A 1 131 ? -22.866 -0.038 39.886 1.00 94.00 131 MET A N 1
ATOM 908 C CA . MET A 1 131 ? -21.572 0.587 40.148 1.00 94.00 131 MET A CA 1
ATOM 909 C C . MET A 1 131 ? -21.738 2.028 40.644 1.00 94.00 131 MET A C 1
ATOM 911 O O . MET A 1 131 ? -22.707 2.716 40.318 1.00 94.00 131 MET A O 1
ATOM 915 N N . ALA A 1 132 ? -20.761 2.516 41.410 1.00 92.56 132 ALA A N 1
ATOM 916 C CA . ALA A 1 132 ? -20.715 3.925 41.782 1.00 92.56 132 ALA A CA 1
ATOM 917 C C . ALA A 1 132 ? -20.446 4.786 40.537 1.00 92.56 132 ALA A C 1
ATOM 919 O O . ALA A 1 132 ? -19.387 4.657 39.910 1.00 92.56 132 ALA A O 1
ATOM 920 N N . GLY A 1 133 ? -21.381 5.680 40.203 1.00 91.44 133 GLY A N 1
ATOM 921 C CA . GLY A 1 133 ? -21.131 6.734 39.228 1.00 91.44 133 GLY A CA 1
ATOM 922 C C . GLY A 1 133 ? -20.002 7.643 39.712 1.00 91.44 133 GLY A C 1
ATOM 923 O O . GLY A 1 133 ? -19.811 7.820 40.919 1.00 91.44 133 GLY A O 1
ATOM 924 N N . ARG A 1 134 ? -19.233 8.214 38.781 1.00 92.44 134 ARG A N 1
ATOM 925 C CA . ARG A 1 134 ? -18.195 9.198 39.103 1.00 92.44 134 ARG A CA 1
ATOM 926 C C . ARG A 1 134 ? -18.297 10.418 38.198 1.00 92.44 134 ARG A C 1
ATOM 928 O O . ARG A 1 134 ? -18.353 10.277 36.982 1.00 92.44 134 ARG A O 1
ATOM 935 N N . THR A 1 135 ? -18.267 11.602 38.796 1.00 92.19 135 THR A N 1
ATOM 936 C CA . THR A 1 135 ? -18.196 12.899 38.103 1.00 92.19 135 THR A CA 1
ATOM 937 C C . THR A 1 135 ? -17.106 13.730 38.759 1.00 92.19 135 THR A C 1
ATOM 939 O O . THR A 1 135 ? -17.058 13.786 39.986 1.00 92.19 135 THR A O 1
ATOM 942 N N . LEU A 1 136 ? -16.214 14.344 37.972 1.00 91.25 136 LEU A N 1
ATOM 943 C CA . LEU A 1 136 ? -15.037 15.061 38.496 1.00 91.25 136 LEU A CA 1
ATOM 944 C C . LEU A 1 136 ? -14.228 14.211 39.499 1.00 91.25 136 LEU A C 1
ATOM 946 O O . LEU A 1 136 ? -13.780 14.692 40.534 1.00 91.25 136 LEU A O 1
ATOM 950 N N . LEU A 1 137 ? -14.098 12.911 39.201 1.00 91.38 137 LEU A N 1
ATOM 951 C CA . LEU A 1 137 ? -13.437 11.897 40.037 1.00 91.38 137 LEU A CA 1
ATOM 952 C C . LEU A 1 137 ? -14.079 11.650 41.421 1.00 91.38 137 LEU A C 1
ATOM 954 O O . LEU A 1 137 ? -13.574 10.829 42.183 1.00 91.38 137 LEU A O 1
ATOM 958 N N . GLN A 1 138 ? -15.213 12.281 41.733 1.00 93.50 138 GLN A N 1
ATOM 959 C CA . GLN A 1 138 ? -15.954 12.092 42.982 1.00 93.50 138 GLN A CA 1
ATOM 960 C C . GLN A 1 138 ? -17.101 11.096 42.817 1.00 93.50 138 GLN A C 1
ATOM 962 O O . GLN A 1 138 ? -17.631 10.927 41.718 1.00 93.50 138 GLN A O 1
ATOM 967 N N . ARG A 1 139 ? -17.499 10.442 43.918 1.00 90.69 139 ARG A N 1
ATOM 968 C CA . ARG A 1 139 ? -18.684 9.568 43.946 1.00 90.69 139 ARG A CA 1
ATOM 969 C C . ARG A 1 139 ? -19.934 10.379 43.594 1.00 90.69 139 ARG A C 1
ATOM 971 O O . ARG A 1 139 ? -20.204 11.398 44.218 1.00 90.69 139 ARG A O 1
ATOM 978 N N . ALA A 1 140 ? -20.688 9.890 42.620 1.00 89.69 140 ALA A N 1
ATOM 979 C CA . ALA A 1 140 ? -21.981 10.412 42.200 1.00 89.69 140 ALA A CA 1
ATOM 980 C C . ALA A 1 140 ? -23.084 9.372 42.469 1.00 89.69 140 ALA A C 1
ATOM 982 O O . ALA A 1 140 ? -22.850 8.353 43.126 1.00 89.69 140 ALA A O 1
ATOM 983 N N . VAL A 1 141 ? -24.294 9.623 41.961 1.00 92.06 141 VAL A N 1
ATOM 984 C CA . VAL A 1 141 ? -25.409 8.668 42.061 1.00 92.06 141 VAL A CA 1
ATOM 985 C C . VAL A 1 141 ? -25.063 7.319 41.397 1.00 92.06 141 VAL A C 1
ATOM 987 O O . VAL A 1 141 ? -24.289 7.296 40.432 1.00 92.06 141 VAL A O 1
ATOM 990 N N . PRO A 1 142 ? -25.600 6.186 41.894 1.00 91.44 142 PRO A N 1
ATOM 991 C CA . PRO A 1 142 ? -25.372 4.872 41.293 1.00 91.44 142 PRO A CA 1
ATOM 992 C C . PRO A 1 142 ? -25.790 4.805 39.817 1.00 91.44 142 PRO A C 1
ATOM 994 O O . PRO A 1 142 ? -26.797 5.386 39.412 1.00 91.44 142 PRO A O 1
ATOM 997 N N . VAL A 1 143 ? -25.028 4.054 39.024 1.00 92.69 143 VAL A N 1
ATOM 998 C CA . VAL A 1 143 ? -25.333 3.698 37.627 1.00 92.69 143 VAL A CA 1
ATOM 999 C C . VAL A 1 143 ? -25.148 2.188 37.440 1.00 92.69 143 VAL A C 1
ATOM 1001 O O . VAL A 1 143 ? -24.717 1.501 38.366 1.00 92.69 143 VAL A O 1
ATOM 1004 N N . THR A 1 144 ? -25.441 1.654 36.252 1.00 92.75 144 THR A N 1
ATOM 1005 C CA . THR A 1 144 ? -25.043 0.284 35.894 1.00 92.75 144 THR A CA 1
ATOM 1006 C C . THR A 1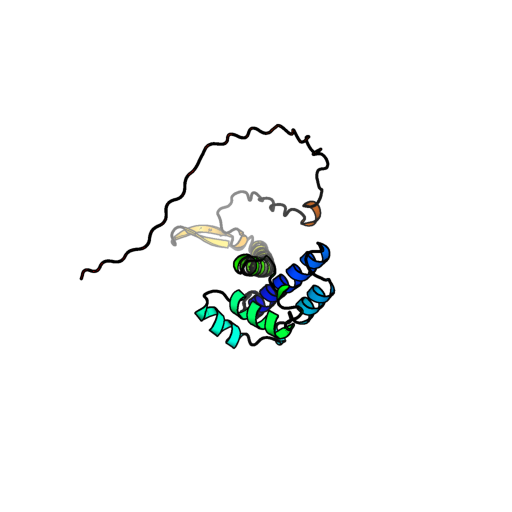 144 ? -23.855 0.292 34.940 1.00 92.75 144 THR A C 1
ATOM 1008 O O . THR A 1 144 ? -23.726 1.188 34.097 1.00 92.75 144 THR A O 1
ATOM 1011 N N . PHE A 1 145 ? -22.982 -0.709 35.062 1.00 92.31 145 PHE A N 1
ATOM 1012 C CA . PHE A 1 145 ? -21.784 -0.814 34.225 1.00 92.31 145 PHE A CA 1
ATOM 1013 C C . PHE 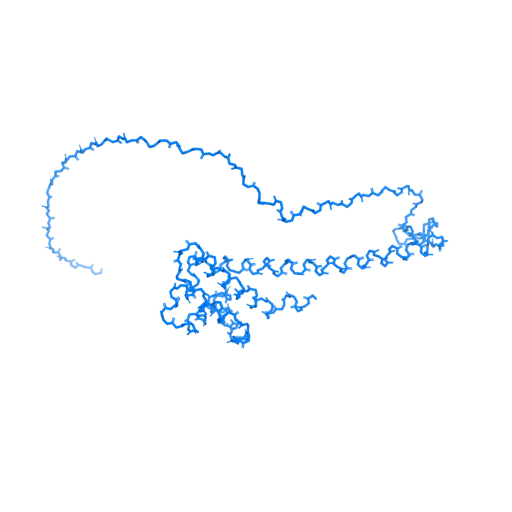A 1 145 ? -22.130 -0.870 32.735 1.00 92.31 145 PHE A C 1
ATOM 1015 O O . PHE A 1 145 ? -21.504 -0.182 31.935 1.00 92.31 145 PHE A O 1
ATOM 1022 N N . GLY A 1 146 ? -23.181 -1.601 32.357 1.00 87.81 146 GLY A N 1
ATOM 1023 C CA . GLY A 1 146 ? -23.571 -1.741 30.956 1.00 87.81 146 GLY A CA 1
ATOM 1024 C C . GLY A 1 146 ? -24.146 -0.485 30.289 1.00 87.81 146 GLY A C 1
ATOM 1025 O O . GLY A 1 146 ? -24.355 -0.495 29.078 1.00 87.81 146 GLY A O 1
ATOM 1026 N N . ARG A 1 147 ? -24.403 0.595 31.041 1.00 80.12 147 ARG A N 1
ATOM 1027 C CA . ARG A 1 147 ? -24.951 1.857 30.511 1.00 80.12 147 ARG A CA 1
ATOM 1028 C C . ARG A 1 147 ? -23.964 3.020 30.544 1.00 80.12 147 ARG A C 1
ATOM 1030 O O . ARG A 1 147 ? -24.102 3.917 29.720 1.00 80.12 147 ARG A O 1
ATOM 1037 N N . ALA A 1 148 ? -23.034 3.023 31.505 1.00 63.31 148 ALA A N 1
ATOM 1038 C CA . ALA A 1 148 ? -22.084 4.107 31.778 1.00 63.31 148 ALA A CA 1
ATOM 1039 C C . ALA A 1 148 ? -22.670 5.522 31.534 1.00 63.31 148 ALA A C 1
ATOM 1041 O O . ALA A 1 148 ? -22.148 6.316 30.757 1.00 63.31 148 ALA A O 1
ATOM 1042 N N . GLY A 1 149 ? -23.793 5.818 32.199 1.00 54.41 149 GLY A N 1
ATOM 1043 C CA . GLY A 1 149 ? -24.510 7.095 32.152 1.00 54.41 149 GLY A CA 1
ATOM 1044 C C . GLY A 1 149 ? -25.814 7.030 32.965 1.00 54.41 149 GLY A C 1
ATOM 1045 O O . GLY A 1 149 ? -26.305 5.924 33.223 1.00 54.41 149 GLY A O 1
ATOM 1046 N N . PRO A 1 150 ? -26.382 8.171 33.405 1.00 44.91 150 PRO A N 1
ATOM 1047 C CA . PRO A 1 150 ? -27.645 8.191 34.141 1.00 44.91 150 PRO A CA 1
ATOM 1048 C C . PRO A 1 150 ? -28.783 7.621 33.280 1.00 44.91 150 PRO A C 1
ATOM 1050 O O . PRO A 1 150 ? -28.670 7.579 32.049 1.00 44.91 150 PRO A O 1
ATOM 1053 N N . PRO A 1 151 ? -29.894 7.170 33.882 1.00 45.16 151 PRO A N 1
ATOM 1054 C CA . PRO A 1 151 ? -30.963 6.556 33.123 1.00 45.16 151 PRO A CA 1
ATOM 1055 C C . PRO A 1 151 ? -31.704 7.538 32.186 1.00 45.16 151 PRO A C 1
ATOM 1057 O O . PRO A 1 151 ? -32.725 8.094 32.559 1.00 45.16 151 PRO A O 1
ATOM 1060 N N . GLY A 1 152 ? -31.219 7.733 30.950 1.00 51.50 152 GLY A N 1
ATOM 1061 C CA . GLY A 1 152 ? -31.888 8.470 29.858 1.00 51.50 152 GLY A CA 1
ATOM 1062 C C . GLY A 1 152 ? -31.990 7.677 28.534 1.00 51.50 152 GLY A C 1
ATOM 1063 O O . GLY A 1 152 ? -31.204 6.752 28.315 1.00 51.50 152 GLY A O 1
ATOM 1064 N N . PRO A 1 153 ? -32.970 7.960 27.656 1.00 42.59 153 PRO A N 1
ATOM 1065 C CA . PRO A 1 153 ? -33.281 7.133 26.482 1.00 42.59 153 PRO A CA 1
ATOM 1066 C C . PRO A 1 153 ? -32.121 7.040 25.473 1.00 42.59 153 PRO A C 1
ATOM 1068 O O . PRO A 1 153 ? -31.530 8.046 25.088 1.00 42.59 153 PRO A O 1
ATOM 1071 N N . VAL A 1 154 ? -31.823 5.820 25.009 1.00 48.47 154 VAL A N 1
ATOM 1072 C CA . VAL A 1 154 ? -30.797 5.536 23.991 1.00 48.47 154 VAL A CA 1
ATOM 1073 C C . VAL A 1 154 ? -31.390 5.805 22.604 1.00 48.47 154 VAL A C 1
ATOM 1075 O O . VAL A 1 154 ? -32.208 5.029 22.118 1.00 48.47 154 VAL A O 1
ATOM 1078 N N . ARG A 1 155 ? -30.998 6.904 21.948 1.00 44.38 155 ARG A N 1
ATOM 1079 C CA . ARG A 1 155 ? -31.310 7.130 20.526 1.00 44.38 155 ARG A CA 1
ATOM 1080 C C . ARG A 1 155 ? -30.247 6.449 19.666 1.00 44.38 155 ARG A C 1
ATOM 1082 O O . ARG A 1 155 ? -29.098 6.881 19.652 1.00 44.38 155 ARG A O 1
ATOM 1089 N N . GLY A 1 156 ? -30.628 5.395 18.947 1.00 38.19 156 GLY A N 1
ATOM 1090 C CA . GLY A 1 156 ? -29.764 4.770 17.946 1.00 38.19 156 GLY A CA 1
ATOM 1091 C C . GLY A 1 156 ? -29.457 5.755 16.817 1.00 38.19 156 GLY A C 1
ATOM 1092 O O . GLY A 1 156 ? -30.372 6.264 16.174 1.00 38.19 156 GLY A O 1
ATOM 1093 N N . ARG A 1 157 ? -28.175 6.044 16.573 1.00 48.50 157 ARG A N 1
ATOM 1094 C CA . ARG A 1 157 ? -27.748 6.670 15.315 1.00 48.50 157 ARG A CA 1
ATOM 1095 C C . ARG A 1 157 ? -27.604 5.572 14.266 1.00 48.50 157 ARG A C 1
ATOM 1097 O O . ARG A 1 157 ? -26.915 4.583 14.501 1.00 48.50 157 ARG A O 1
ATOM 1104 N N . ALA A 1 158 ? -28.274 5.751 13.131 1.00 45.66 158 ALA A N 1
ATOM 1105 C CA . ALA A 1 158 ? -28.121 4.887 11.969 1.00 45.66 158 ALA A CA 1
ATOM 1106 C C . ALA A 1 158 ? -26.660 4.891 11.487 1.00 45.66 158 ALA A C 1
ATOM 1108 O O . ALA A 1 158 ? -25.989 5.926 11.529 1.00 45.66 158 ALA A O 1
ATOM 1109 N N . ARG A 1 159 ? -26.178 3.730 11.031 1.00 45.62 159 ARG A N 1
ATOM 1110 C CA . ARG A 1 159 ? -24.873 3.609 10.372 1.00 45.62 159 ARG A CA 1
ATOM 1111 C C . ARG A 1 159 ? -24.890 4.439 9.078 1.00 45.62 159 ARG A C 1
ATOM 1113 O O . ARG A 1 159 ? -25.868 4.337 8.336 1.00 45.62 159 ARG A O 1
ATOM 1120 N N . PRO A 1 160 ? -23.851 5.233 8.778 1.00 44.81 160 PRO A N 1
ATOM 1121 C CA . PRO A 1 160 ? -23.736 5.851 7.465 1.00 44.81 160 PRO A CA 1
ATOM 1122 C C . PRO A 1 160 ? -23.608 4.759 6.394 1.00 44.81 160 PRO A C 1
ATOM 1124 O O . PRO A 1 160 ? -22.832 3.814 6.538 1.00 44.81 160 PRO A O 1
ATOM 1127 N N . HIS A 1 161 ? -24.408 4.879 5.336 1.00 54.06 161 HIS A N 1
ATOM 1128 C CA . HIS A 1 161 ? -24.361 3.996 4.176 1.00 54.06 161 HIS A CA 1
ATOM 1129 C C . HIS A 1 161 ? -23.046 4.244 3.425 1.00 54.06 161 HIS A C 1
ATOM 1131 O O . HIS A 1 161 ? -22.784 5.364 2.989 1.00 54.06 161 HIS A O 1
ATOM 1137 N N . ARG A 1 162 ? -22.212 3.211 3.270 1.00 55.97 162 ARG A N 1
ATOM 1138 C CA . ARG A 1 162 ? -21.045 3.253 2.375 1.00 55.97 162 ARG A CA 1
ATOM 1139 C C . ARG A 1 162 ? -21.579 3.103 0.939 1.00 55.97 162 ARG A C 1
ATOM 1141 O O . ARG A 1 162 ? -22.354 2.169 0.721 1.00 55.97 162 ARG A O 1
ATOM 1148 N N . PRO A 1 163 ? -21.292 4.008 -0.010 1.00 46.41 163 PRO A N 1
ATOM 1149 C CA . PRO A 1 163 ? -21.694 3.803 -1.396 1.00 46.41 163 PRO A CA 1
ATOM 1150 C C . PRO A 1 163 ? -20.917 2.628 -2.000 1.00 46.41 163 PRO A C 1
ATOM 1152 O O . PRO A 1 163 ? -19.740 2.429 -1.700 1.00 46.41 163 PRO A O 1
ATOM 1155 N N . ASP A 1 164 ? -21.610 1.846 -2.822 1.00 45.28 164 ASP A N 1
ATOM 1156 C CA . ASP A 1 164 ? -21.056 0.714 -3.560 1.00 45.28 164 ASP A CA 1
ATOM 1157 C C . ASP A 1 164 ? -20.054 1.222 -4.622 1.00 45.28 164 ASP A C 1
ATOM 1159 O O . ASP A 1 164 ? -20.436 2.049 -5.462 1.00 45.28 164 ASP A O 1
ATOM 1163 N N . PRO A 1 165 ? -18.785 0.767 -4.616 1.00 50.44 165 PRO A N 1
ATOM 1164 C CA . PRO A 1 165 ? -17.790 1.183 -5.605 1.00 50.44 165 PRO A CA 1
ATOM 1165 C C . PRO A 1 165 ? -18.186 0.833 -7.050 1.00 50.44 165 PRO A C 1
ATOM 1167 O O . PRO A 1 165 ? -17.683 1.461 -7.981 1.00 50.44 165 PRO A O 1
ATOM 1170 N N . ALA A 1 166 ? -19.123 -0.097 -7.267 1.00 42.19 166 ALA A N 1
ATOM 1171 C CA . ALA A 1 166 ? -19.580 -0.483 -8.603 1.00 42.19 166 ALA A CA 1
ATOM 1172 C C . ALA A 1 166 ? -20.484 0.562 -9.296 1.00 42.19 166 ALA A C 1
ATOM 1174 O O . ALA A 1 166 ? -20.731 0.463 -10.498 1.00 42.19 166 ALA A O 1
ATOM 1175 N N . VAL A 1 167 ? -20.978 1.582 -8.581 1.00 44.06 167 VAL A N 1
ATOM 1176 C CA . VAL A 1 167 ? -21.965 2.546 -9.117 1.00 44.06 167 VAL A CA 1
ATOM 1177 C C . VAL A 1 167 ? -21.318 3.835 -9.659 1.00 44.06 167 VAL A C 1
ATOM 1179 O O . VAL A 1 167 ? -21.981 4.629 -10.325 1.00 44.06 167 VAL A O 1
ATOM 1182 N N . ALA A 1 168 ? -20.006 4.033 -9.483 1.00 42.84 168 ALA A N 1
ATOM 1183 C CA . ALA A 1 168 ? -19.295 5.226 -9.971 1.00 42.84 168 ALA A CA 1
ATOM 1184 C C . ALA A 1 168 ? -19.082 5.269 -11.505 1.00 42.84 168 ALA A C 1
ATOM 1186 O O . ALA A 1 168 ? -18.619 6.273 -12.047 1.00 42.84 168 ALA A O 1
ATOM 1187 N N . HIS A 1 169 ? -19.457 4.213 -12.231 1.00 44.31 169 HIS A N 1
ATOM 1188 C CA . HIS A 1 169 ? -19.363 4.147 -13.690 1.00 44.31 169 HIS A CA 1
ATOM 1189 C C . HIS A 1 169 ? -20.726 3.908 -14.348 1.00 44.31 169 HIS A C 1
ATOM 1191 O O . HIS A 1 169 ? -21.011 2.867 -14.933 1.00 44.31 169 HIS A O 1
ATOM 1197 N N . ARG A 1 170 ? -21.578 4.936 -14.323 1.00 38.09 170 ARG A N 1
ATOM 1198 C CA . ARG A 1 170 ? -22.550 5.153 -15.403 1.00 38.09 170 ARG A CA 1
ATOM 1199 C C . ARG A 1 170 ? -22.323 6.531 -16.001 1.00 38.09 170 ARG A C 1
ATOM 1201 O O . ARG A 1 170 ? -22.723 7.548 -15.445 1.00 38.09 170 ARG A O 1
ATOM 1208 N N . ALA A 1 171 ? -21.627 6.526 -17.133 1.00 39.44 171 ALA A N 1
ATOM 1209 C CA . ALA A 1 171 ? -21.416 7.680 -17.986 1.00 39.44 171 ALA A CA 1
ATOM 1210 C C . ALA A 1 171 ? -22.758 8.312 -18.390 1.00 39.44 171 ALA A C 1
ATOM 1212 O O . ALA A 1 171 ? -23.698 7.617 -18.778 1.00 39.44 171 ALA A O 1
ATOM 1213 N N . HIS A 1 172 ? -22.828 9.639 -18.317 1.00 35.59 172 HIS A N 1
ATOM 1214 C CA . HIS A 1 172 ? -23.939 10.424 -18.839 1.00 35.59 172 HIS A CA 1
ATOM 1215 C C . HIS A 1 172 ? -23.707 10.666 -20.343 1.00 35.59 172 HIS A C 1
ATOM 1217 O O . HIS A 1 172 ? -22.694 11.278 -20.692 1.00 35.59 172 HIS A O 1
ATOM 1223 N N . PRO A 1 173 ? -24.593 10.220 -21.254 1.00 42.31 173 PRO A N 1
ATOM 1224 C CA . PRO A 1 173 ? -24.412 10.442 -22.679 1.00 42.31 173 PRO A CA 1
ATOM 1225 C C . PRO A 1 173 ? -25.247 11.651 -23.101 1.00 42.31 173 PRO A C 1
ATOM 1227 O O . PRO A 1 173 ? -26.441 11.498 -23.293 1.00 42.31 173 PRO A O 1
ATOM 1230 N N . ASP A 1 174 ? -24.649 12.841 -23.193 1.00 42.75 174 ASP A N 1
ATOM 1231 C CA . ASP A 1 174 ? -24.923 13.803 -24.279 1.00 42.75 174 ASP A CA 1
ATOM 1232 C C . ASP A 1 174 ? -24.077 15.077 -24.101 1.00 42.75 174 ASP A C 1
ATOM 1234 O O . ASP A 1 174 ? -24.408 15.967 -23.317 1.00 42.75 174 ASP A O 1
ATOM 1238 N N . ARG A 1 175 ? -22.981 15.201 -24.854 1.00 38.25 175 ARG A N 1
ATOM 1239 C CA . ARG A 1 175 ? -22.435 16.510 -25.242 1.00 38.25 175 ARG A CA 1
ATOM 1240 C C . ARG A 1 175 ? -21.933 16.419 -26.677 1.00 38.25 175 ARG A C 1
ATOM 1242 O O . ARG A 1 175 ? -20.836 15.941 -26.946 1.00 38.25 175 ARG A O 1
ATOM 1249 N N . ARG A 1 176 ? -22.775 16.869 -27.608 1.00 38.97 176 ARG A N 1
ATOM 1250 C CA . ARG A 1 176 ? -22.441 17.033 -29.029 1.00 38.97 176 ARG A CA 1
ATOM 1251 C C . ARG A 1 176 ? -21.310 18.061 -29.227 1.00 38.97 176 ARG A C 1
ATOM 1253 O O . ARG A 1 176 ? -21.264 19.049 -28.493 1.00 38.97 176 ARG A O 1
ATOM 1260 N N . PRO A 1 177 ? -20.447 17.905 -30.248 1.00 40.91 177 PRO A N 1
ATOM 1261 C CA . PRO A 1 177 ? -19.365 18.845 -30.521 1.00 40.91 177 PRO A CA 1
ATOM 1262 C C . PRO A 1 177 ? -19.873 20.085 -31.276 1.00 40.91 177 PRO A C 1
ATOM 1264 O O . PRO A 1 177 ? -20.419 19.995 -32.377 1.00 40.91 177 PRO A O 1
ATOM 1267 N N . GLY A 1 178 ? -19.666 21.264 -30.684 1.00 35.97 178 GLY A N 1
ATOM 1268 C CA . GLY A 1 178 ? -19.927 22.565 -31.300 1.00 35.97 178 GLY A CA 1
ATOM 1269 C C . GLY A 1 178 ? -18.843 22.961 -32.309 1.00 35.97 178 GLY A C 1
ATOM 1270 O O . GLY A 1 178 ? -17.656 22.991 -31.998 1.00 35.97 178 GLY A O 1
ATOM 1271 N N . ARG A 1 179 ? -19.297 23.251 -33.529 1.00 36.84 179 ARG A N 1
ATOM 1272 C CA . ARG A 1 179 ? -18.586 23.708 -34.736 1.00 36.84 179 ARG A CA 1
ATOM 1273 C C . ARG A 1 179 ? -17.406 24.675 -34.532 1.00 36.84 179 ARG A C 1
ATOM 1275 O O . ARG A 1 179 ? -17.523 25.721 -33.906 1.00 36.84 179 ARG A O 1
ATOM 1282 N N . ARG A 1 180 ? -16.334 24.384 -35.280 1.00 38.25 180 ARG A N 1
ATOM 1283 C CA . ARG A 1 180 ? -15.259 25.305 -35.686 1.00 38.25 180 ARG A CA 1
ATOM 1284 C C . ARG A 1 180 ? -15.815 26.493 -36.485 1.00 38.25 180 ARG A C 1
ATOM 1286 O O . ARG A 1 180 ? -16.531 26.277 -37.462 1.00 38.25 180 ARG A O 1
ATOM 1293 N N . ALA A 1 181 ? -15.370 27.708 -36.169 1.00 36.88 181 ALA A N 1
ATOM 1294 C CA . ALA A 1 181 ? -15.419 28.853 -37.075 1.00 36.88 181 ALA A CA 1
ATOM 1295 C C . ALA A 1 181 ? -13.987 29.287 -37.419 1.00 36.88 181 ALA A C 1
ATOM 1297 O O . ALA A 1 181 ? -13.185 29.612 -36.548 1.00 36.88 181 ALA A O 1
ATOM 1298 N N . ARG A 1 182 ? -13.669 29.229 -38.714 1.00 39.16 182 ARG A N 1
ATOM 1299 C CA . ARG A 1 182 ? -12.471 29.800 -39.337 1.00 39.16 182 ARG A CA 1
ATOM 1300 C C . ARG A 1 182 ? -12.755 31.266 -39.663 1.00 39.16 182 ARG A C 1
ATOM 1302 O O . ARG A 1 182 ? -13.778 31.508 -40.286 1.00 39.16 182 ARG A O 1
ATOM 1309 N N . HIS A 1 183 ? -11.835 32.173 -39.352 1.00 35.56 183 HIS A N 1
ATOM 1310 C CA . HIS A 1 183 ? -11.558 33.471 -40.002 1.00 35.56 183 HIS A CA 1
ATOM 1311 C C . HIS A 1 183 ? -10.118 33.808 -39.558 1.00 35.56 183 HIS A C 1
ATOM 1313 O O . HIS A 1 183 ? -9.794 33.605 -38.398 1.00 35.56 183 HIS A O 1
ATOM 1319 N N . GLY A 1 184 ? -9.144 34.209 -40.368 1.00 32.69 184 GLY A N 1
ATOM 1320 C CA . GLY A 1 184 ? -9.172 34.893 -41.652 1.00 32.69 184 GLY A CA 1
ATOM 1321 C C . GLY A 1 184 ? -8.089 35.978 -41.589 1.00 32.69 184 GLY A C 1
ATOM 1322 O O . GLY A 1 184 ? -8.314 37.032 -41.019 1.00 32.69 184 GLY A O 1
ATOM 1323 N N . VAL A 1 185 ? -6.904 35.631 -42.097 1.00 37.88 185 VAL A N 1
ATOM 1324 C CA . VAL A 1 185 ? -5.700 36.423 -42.431 1.00 37.88 185 VAL A CA 1
ATOM 1325 C C . VAL A 1 185 ? -5.842 37.957 -42.446 1.00 37.88 185 VAL A C 1
ATOM 1327 O O . VAL A 1 185 ? -6.691 38.471 -43.165 1.00 37.88 185 VAL A O 1
ATOM 1330 N N . ARG A 1 186 ? -4.861 38.671 -41.865 1.00 35.06 186 ARG A N 1
ATOM 1331 C CA . ARG A 1 186 ? -4.232 39.854 -42.493 1.00 35.06 186 ARG A CA 1
ATOM 1332 C C . ARG A 1 186 ? -2.753 39.968 -42.101 1.00 35.06 186 ARG A C 1
ATOM 1334 O O . ARG A 1 186 ? -2.401 39.938 -40.929 1.00 35.06 186 ARG A O 1
ATOM 1341 N N . ARG A 1 187 ? -1.912 40.016 -43.136 1.00 39.62 187 ARG A N 1
ATOM 1342 C CA . ARG A 1 187 ? -0.501 40.415 -43.107 1.00 39.62 187 ARG A CA 1
ATOM 1343 C C . ARG A 1 187 ? -0.446 41.935 -43.026 1.00 39.62 187 ARG A C 1
ATOM 1345 O O . ARG A 1 187 ? -1.245 42.543 -43.723 1.00 39.62 187 ARG A O 1
ATOM 1352 N N . ASP A 1 188 ? 0.573 42.478 -42.372 1.00 36.97 188 ASP A N 1
ATOM 1353 C CA . ASP A 1 188 ? 1.216 43.700 -42.847 1.00 36.97 188 ASP A CA 1
ATOM 1354 C C . ASP A 1 188 ? 2.738 43.550 -42.773 1.00 36.97 188 ASP A C 1
ATOM 1356 O O . ASP A 1 188 ? 3.308 43.008 -41.826 1.00 36.97 188 ASP A O 1
ATOM 1360 N N . ARG A 1 189 ? 3.355 43.927 -43.892 1.00 39.97 189 ARG A N 1
ATOM 1361 C CA . ARG A 1 189 ? 4.788 44.044 -44.143 1.00 39.97 189 ARG A CA 1
ATOM 1362 C C . ARG A 1 189 ? 5.203 45.464 -43.788 1.00 39.97 189 ARG A C 1
ATOM 1364 O O . ARG A 1 189 ? 4.451 46.367 -44.106 1.00 39.97 189 ARG A O 1
ATOM 1371 N N . GLU A 1 190 ? 6.427 45.619 -43.304 1.00 38.78 190 GLU A N 1
ATOM 1372 C CA . GLU A 1 190 ? 7.368 46.740 -43.503 1.00 38.78 190 GLU A CA 1
ATOM 1373 C C . GLU A 1 190 ? 8.530 46.433 -42.542 1.00 38.78 190 GLU A C 1
ATOM 1375 O O . GLU A 1 190 ? 8.293 45.988 -41.428 1.00 38.78 190 GLU A O 1
ATOM 1380 N N . GLY A 1 191 ? 9.823 46.506 -42.831 1.00 32.84 191 GLY A N 1
ATOM 1381 C CA . GLY A 1 191 ? 10.661 47.042 -43.896 1.00 32.84 191 GLY A CA 1
ATOM 1382 C C . GLY A 1 191 ? 12.053 47.140 -43.234 1.00 32.84 191 GLY A C 1
ATOM 1383 O O . GLY A 1 191 ? 12.134 47.532 -42.076 1.00 32.84 191 GLY A O 1
ATOM 1384 N N . GLY A 1 192 ? 13.123 46.664 -43.884 1.00 34.44 192 GLY A N 1
ATOM 1385 C CA . GLY A 1 192 ? 14.487 46.586 -43.308 1.00 34.44 192 GLY A CA 1
ATOM 1386 C C . GLY A 1 192 ? 15.158 47.955 -43.029 1.00 34.44 192 GLY A C 1
ATOM 1387 O O . GLY A 1 192 ? 14.460 48.962 -43.067 1.00 34.44 192 GLY A O 1
ATOM 1388 N N . PRO A 1 193 ? 16.500 48.059 -42.835 1.00 48.06 193 PRO A N 1
ATOM 1389 C CA . PRO A 1 193 ? 17.536 47.090 -43.198 1.00 48.06 193 PRO A CA 1
ATOM 1390 C C . PRO A 1 193 ? 18.617 46.799 -42.127 1.00 48.06 193 PRO A C 1
ATOM 1392 O O . PRO A 1 193 ? 18.767 47.460 -41.106 1.00 48.06 193 PRO A O 1
ATOM 1395 N N . ARG A 1 194 ? 19.413 45.777 -42.458 1.00 50.31 194 ARG A N 1
ATOM 1396 C CA . ARG A 1 194 ? 20.645 45.298 -41.813 1.00 50.31 194 ARG A CA 1
ATOM 1397 C C . ARG A 1 194 ? 21.712 46.391 -41.668 1.00 50.31 194 ARG A C 1
ATOM 1399 O O . ARG A 1 194 ? 21.968 47.072 -42.658 1.00 50.31 194 ARG A O 1
ATOM 1406 N N . ARG A 1 195 ? 22.448 46.401 -40.546 1.00 42.72 195 ARG A N 1
ATOM 1407 C CA . ARG A 1 195 ? 23.903 46.668 -40.495 1.00 42.72 195 ARG A CA 1
ATOM 1408 C C . ARG A 1 195 ? 24.552 45.932 -39.319 1.00 42.72 195 ARG A C 1
ATOM 1410 O O . ARG A 1 195 ? 24.178 46.141 -38.174 1.00 42.72 195 ARG A O 1
ATOM 1417 N N . ASP A 1 196 ? 25.523 45.097 -39.660 1.00 44.66 196 ASP A N 1
ATOM 1418 C CA . ASP A 1 196 ? 26.621 44.638 -38.806 1.00 44.66 196 ASP A CA 1
ATOM 1419 C C . ASP A 1 196 ? 27.763 45.669 -38.953 1.00 44.66 196 ASP A C 1
ATOM 1421 O O . ASP A 1 196 ? 27.907 46.234 -40.049 1.00 44.66 196 ASP A O 1
ATOM 1425 N N . PRO A 1 197 ? 28.527 45.998 -37.896 1.00 44.31 197 PRO A N 1
ATOM 1426 C CA . PRO A 1 197 ? 29.945 45.643 -37.986 1.00 44.31 197 PRO A CA 1
ATOM 1427 C C . PRO A 1 197 ? 30.636 45.317 -36.648 1.00 44.31 197 PRO A C 1
ATOM 1429 O O . PRO A 1 197 ? 30.410 45.932 -35.606 1.00 44.31 197 PRO A O 1
ATOM 1432 N N . ALA A 1 198 ? 31.625 44.432 -36.749 1.00 45.06 198 ALA A N 1
ATOM 1433 C CA . ALA A 1 198 ? 32.668 44.182 -35.764 1.00 45.06 198 ALA A CA 1
ATOM 1434 C C . ALA A 1 198 ? 33.550 45.413 -35.435 1.00 45.06 198 ALA A C 1
ATOM 1436 O O . ALA A 1 198 ? 34.022 46.099 -36.342 1.00 45.06 198 ALA A O 1
ATOM 1437 N N . ARG A 1 199 ? 33.859 45.607 -34.140 1.00 41.62 199 ARG A N 1
ATOM 1438 C CA . ARG A 1 199 ? 35.137 46.082 -33.535 1.00 41.62 199 ARG A CA 1
ATOM 1439 C C . ARG A 1 199 ? 34.910 46.232 -32.019 1.00 41.62 199 ARG A C 1
ATOM 1441 O O . ARG A 1 199 ? 34.018 46.956 -31.609 1.00 41.62 199 ARG A O 1
ATOM 1448 N N . ALA A 1 200 ? 35.525 45.418 -31.162 1.00 43.56 200 ALA A N 1
ATOM 1449 C CA . ALA A 1 200 ? 36.854 45.644 -30.583 1.00 43.56 200 ALA A CA 1
ATOM 1450 C C . ALA A 1 200 ? 37.025 47.045 -29.964 1.00 43.56 200 ALA A C 1
ATOM 1452 O O . ALA A 1 200 ? 37.343 47.972 -30.700 1.00 43.56 200 ALA A O 1
ATOM 1453 N N . ASP A 1 201 ? 36.900 47.169 -28.636 1.00 44.59 201 ASP A N 1
ATOM 1454 C CA . ASP A 1 201 ? 37.980 47.720 -27.802 1.00 44.59 201 ASP A CA 1
ATOM 1455 C C . ASP A 1 201 ? 37.808 47.396 -26.303 1.00 44.59 201 ASP A C 1
ATOM 1457 O O . ASP A 1 201 ? 36.724 47.104 -25.805 1.00 44.59 201 ASP A O 1
ATOM 1461 N N . ARG A 1 202 ? 38.959 47.409 -25.641 1.00 46.28 202 ARG A N 1
ATOM 1462 C CA . ARG A 1 202 ? 39.343 47.084 -24.271 1.00 46.28 202 ARG A CA 1
ATOM 1463 C C . ARG A 1 202 ? 38.880 48.140 -23.263 1.00 46.28 202 ARG A C 1
ATOM 1465 O O . ARG A 1 202 ? 38.886 49.309 -23.609 1.00 46.28 202 ARG A O 1
ATOM 1472 N N . THR A 1 203 ? 38.676 47.728 -22.007 1.00 49.88 203 THR A N 1
ATOM 1473 C CA . THR A 1 203 ? 39.267 48.279 -20.753 1.00 49.88 203 THR A CA 1
ATOM 1474 C C . THR A 1 203 ? 38.591 47.567 -19.574 1.00 49.88 203 THR A C 1
ATOM 1476 O O . THR A 1 203 ? 37.369 47.544 -19.521 1.00 49.88 203 THR A O 1
ATOM 1479 N N . ARG A 1 204 ? 39.333 46.733 -18.837 1.00 49.22 204 ARG A N 1
ATOM 1480 C CA . ARG A 1 204 ? 40.015 47.007 -17.552 1.00 49.22 204 ARG A CA 1
ATOM 1481 C C . ARG A 1 204 ? 39.103 46.808 -16.346 1.00 49.22 204 ARG A C 1
ATOM 1483 O O . ARG A 1 204 ? 38.101 47.538 -16.250 1.00 49.22 204 ARG A O 1
#

pLDDT: mean 81.63, std 24.28, range [32.69, 98.81]